Protein AF-A0AAN8V480-F1 (afdb_monomer_lite)

Secondary structure (DSSP, 8-state):
----TT------PPPPPSS-EE--TTSS--EE--TTHHHHHHHHHHHTT-S-------SSSSSS-STTTGGGGGG-TT---EEESTTSS--TTHHHHHHHHHHHHHT--TT-HHHHHHHHHH--HHHHHHHHHHHHHTSS-EEE--TTSS--GGGHHHHHHHHHHHHHHHH-S-TT-SSS-HHHHHHHHHTTTHHHHHHTT-TTTSSSS-TTS---EEE--GGGTTT--SEEEETTEEEEEEE--TTSSSS-SSPPEEEE-GGGSTTHHHHT-EEEE-HHHHHTTHHHHTT--SEEEE----TT--GGGSTT-----

InterPro domains:
  IPR005848 Urease, alpha subunit [NF009686] (58-300)
  IPR005848 Urease, alpha subunit [PR01752] (81-98)
  IPR005848 Urease, alpha subunit [PR01752] (120-136)
  IPR005848 Urease, alpha subunit [PR01752] (186-201)
  IPR005848 Urease, alpha subunit [PR01752] (212-225)
  IPR006680 Amidohydrolase-related [PF01979] (37-235)
  IPR011059 Metal-dependent hydrolase, composite domain superfamily [SSF51338] (207-259)
  IPR017950 Urease active site [PS00145] (103-119)
  IPR017951 Urease alpha subunit, C-terminal [PS51368] (34-317)
  IPR032466 Metal-dependent hydrolase [SSF51556] (51-301)
  IPR036461 Urease, beta subunit superfamily [SSF51278] (3-60)
  IPR050112 Urease Alpha Subunit [PTHR43440] (59-301)

Structure (mmCIF, N/CA/C/O backbone):
data_AF-A0AAN8V480-F1
#
_entry.id   AF-A0AAN8V480-F1
#
loop_
_atom_site.group_PDB
_atom_site.id
_atom_site.type_symbol
_atom_site.label_atom_id
_atom_site.label_alt_id
_atom_site.label_comp_id
_atom_site.label_asym_id
_atom_site.label_entity_id
_atom_site.label_seq_id
_atom_site.pdbx_PDB_ins_code
_atom_site.Cartn_x
_atom_site.Cartn_y
_atom_site.Cartn_z
_atom_site.occupancy
_atom_site.B_iso_or_equiv
_atom_site.auth_seq_id
_atom_site.auth_comp_id
_atom_site.auth_asym_id
_atom_site.auth_atom_id
_atom_site.pdbx_PDB_model_num
ATOM 1 N N . MET A 1 1 ? -9.242 16.003 -23.011 1.00 32.19 1 MET A N 1
ATOM 2 C CA . MET A 1 1 ? -8.586 16.877 -24.006 1.00 32.19 1 MET A CA 1
ATOM 3 C C . MET A 1 1 ? -7.211 17.199 -23.464 1.00 32.19 1 MET A C 1
ATOM 5 O O . MET A 1 1 ? -7.141 17.733 -22.367 1.00 32.19 1 MET A O 1
ATOM 9 N N . THR A 1 2 ? -6.154 16.803 -24.162 1.00 36.69 2 THR A N 1
ATOM 10 C CA . THR A 1 2 ? -4.764 17.000 -23.730 1.00 36.69 2 THR A CA 1
ATOM 11 C C . THR A 1 2 ? -4.224 18.329 -24.267 1.00 36.69 2 THR A C 1
ATOM 13 O O . THR A 1 2 ? -4.466 18.691 -25.427 1.00 36.69 2 THR A O 1
ATOM 16 N N . VAL A 1 3 ? -3.548 19.066 -23.387 1.00 32.06 3 VAL A N 1
ATOM 17 C CA . VAL A 1 3 ? -2.860 20.338 -23.634 1.00 32.06 3 VAL A CA 1
ATOM 18 C C . VAL A 1 3 ? -1.394 20.084 -23.290 1.00 32.06 3 VAL A C 1
ATOM 20 O O . VAL A 1 3 ? -1.116 19.621 -22.184 1.00 32.06 3 VAL A O 1
ATOM 23 N N . ASP A 1 4 ? -0.492 20.309 -24.241 1.00 42.72 4 ASP A N 1
ATOM 24 C CA . ASP A 1 4 ? 0.952 20.159 -24.038 1.00 42.72 4 ASP A CA 1
ATOM 25 C C . ASP A 1 4 ? 1.542 21.418 -23.364 1.00 42.72 4 ASP A C 1
ATOM 27 O O . ASP A 1 4 ? 0.910 22.481 -23.387 1.00 42.72 4 ASP A O 1
ATOM 31 N N . PRO A 1 5 ? 2.747 21.355 -22.765 1.00 30.70 5 PRO A N 1
ATOM 32 C CA . PRO A 1 5 ? 3.391 22.526 -22.169 1.00 30.70 5 PRO A CA 1
ATOM 33 C C . PRO A 1 5 ? 3.600 23.651 -23.199 1.00 30.70 5 PRO A C 1
ATOM 35 O O . PRO A 1 5 ? 4.341 23.492 -24.167 1.00 30.70 5 PRO A O 1
ATOM 38 N N . GLY A 1 6 ? 2.943 24.796 -22.978 1.00 44.12 6 GLY A N 1
ATOM 39 C CA . GLY A 1 6 ? 2.957 25.964 -23.874 1.00 44.12 6 GLY A CA 1
ATOM 40 C C . GLY A 1 6 ? 1.782 26.043 -24.858 1.00 44.12 6 GLY A C 1
ATOM 41 O O . GLY A 1 6 ? 1.640 27.046 -25.557 1.00 44.12 6 GLY A O 1
ATOM 42 N N . ASP A 1 7 ? 0.918 25.032 -24.890 1.00 42.84 7 ASP A N 1
ATOM 43 C CA . ASP A 1 7 ? -0.226 24.968 -25.794 1.00 42.84 7 ASP A CA 1
ATOM 44 C C . ASP A 1 7 ? -1.455 25.657 -25.162 1.00 42.84 7 ASP A C 1
ATOM 46 O O . ASP A 1 7 ? -1.738 25.498 -23.975 1.00 42.84 7 ASP A O 1
ATOM 50 N N . THR A 1 8 ? -2.210 26.449 -25.932 1.00 45.44 8 THR A N 1
ATOM 51 C CA . THR A 1 8 ? -3.448 27.099 -25.449 1.00 45.44 8 THR A CA 1
ATOM 52 C C . THR A 1 8 ? -4.640 26.553 -26.227 1.00 45.44 8 THR A C 1
ATOM 54 O O . THR A 1 8 ? -4.731 26.747 -27.438 1.00 45.44 8 THR A O 1
ATOM 57 N N . LYS A 1 9 ? -5.580 25.882 -25.546 1.00 49.88 9 LYS A N 1
ATOM 58 C CA . LYS A 1 9 ? -6.804 25.339 -26.166 1.00 49.88 9 LYS A CA 1
ATOM 59 C C . LYS A 1 9 ? -8.064 25.889 -25.510 1.00 49.88 9 LYS A C 1
ATOM 61 O O . LYS A 1 9 ? -8.162 25.975 -24.290 1.00 49.88 9 LYS A O 1
ATOM 66 N N . SER A 1 10 ? -9.062 26.211 -26.330 1.00 47.09 10 SER A N 1
ATOM 67 C CA . SER A 1 10 ? -10.382 26.632 -25.860 1.00 47.09 10 SER A CA 1
ATOM 68 C C . SER A 1 10 ? -11.238 25.414 -25.519 1.00 47.09 10 SER A C 1
ATOM 70 O O . SER A 1 10 ? -11.588 24.620 -26.392 1.00 47.09 10 SER A O 1
ATOM 72 N N . VAL A 1 11 ? -11.595 25.274 -24.243 1.00 40.38 11 VAL A N 1
ATOM 73 C CA . VAL A 1 11 ? -12.538 24.252 -23.777 1.00 40.38 11 VAL A CA 1
ATOM 74 C C . VAL A 1 11 ? -13.952 24.816 -23.849 1.00 40.38 11 VAL A C 1
ATOM 76 O O . VAL A 1 11 ? -14.223 25.910 -23.354 1.00 40.38 11 VAL A O 1
ATOM 79 N N . LYS A 1 12 ? -14.875 24.065 -24.455 1.00 45.00 12 LYS A N 1
ATOM 80 C CA . LYS A 1 12 ? -16.292 24.429 -24.467 1.00 45.00 12 LYS A CA 1
ATOM 81 C C . LYS A 1 12 ? -16.884 24.090 -23.100 1.00 45.00 12 LYS A C 1
ATOM 83 O O . LYS A 1 12 ? -17.116 22.920 -22.803 1.00 45.00 12 LYS A O 1
ATOM 88 N N . LEU A 1 13 ? -17.076 25.105 -22.260 1.00 47.91 13 LEU A N 1
ATOM 89 C CA . LEU A 1 13 ? -17.748 24.938 -20.975 1.00 47.91 13 LEU A CA 1
ATOM 90 C C . LEU A 1 13 ? -19.181 24.457 -21.230 1.00 47.91 13 LEU A C 1
ATOM 92 O O . LEU A 1 13 ? -19.913 25.048 -22.025 1.00 47.91 13 LEU A O 1
ATOM 96 N N . VAL A 1 14 ? -19.563 23.360 -20.584 1.00 47.09 14 VAL A N 1
ATOM 97 C CA . VAL A 1 14 ? -20.950 22.893 -20.559 1.00 47.09 14 VAL A CA 1
ATOM 98 C C . VAL A 1 14 ? -21.612 23.421 -19.297 1.00 47.09 14 VAL A C 1
ATOM 100 O O . VAL A 1 14 ? -20.994 23.449 -18.232 1.00 47.09 14 VAL A O 1
ATOM 103 N N . SER A 1 15 ? -22.857 23.872 -19.419 1.00 58.81 15 SER A N 1
ATOM 104 C CA . SER A 1 15 ? -23.614 24.356 -18.272 1.00 58.81 15 SER A CA 1
ATOM 105 C C . SER A 1 15 ? -23.830 23.233 -17.259 1.00 58.81 15 SER A C 1
ATOM 107 O O . SER A 1 15 ? -23.995 22.061 -17.608 1.00 58.81 15 SER A O 1
ATOM 109 N N . ILE A 1 16 ? -23.838 23.602 -15.980 1.00 62.03 16 ILE A N 1
ATOM 110 C CA . ILE A 1 16 ? -24.214 22.692 -14.900 1.00 62.03 16 ILE A CA 1
ATOM 111 C C . ILE A 1 16 ? -25.666 22.261 -15.139 1.00 62.03 16 ILE A C 1
ATOM 113 O O . ILE A 1 16 ? -26.562 23.099 -15.226 1.00 62.03 16 ILE A O 1
ATOM 117 N N . GLY A 1 17 ? -25.894 20.953 -15.271 1.00 57.03 17 GLY A N 1
ATOM 118 C CA . GLY A 1 17 ? -27.235 20.394 -15.439 1.00 57.03 17 GLY A CA 1
ATOM 119 C C . GLY A 1 17 ? -28.090 20.504 -14.169 1.00 57.03 17 GLY A C 1
ATOM 120 O O . GLY A 1 17 ? -27.575 20.607 -13.055 1.00 57.03 17 GLY A O 1
ATOM 121 N N . GLY A 1 18 ? -29.415 20.443 -14.324 1.00 68.56 18 GLY A N 1
ATOM 122 C CA . GLY A 1 18 ? -30.372 20.567 -13.217 1.00 68.56 18 GLY A CA 1
ATOM 123 C C . GLY A 1 18 ? -30.694 22.024 -12.866 1.00 68.56 18 GLY A C 1
ATOM 124 O O . GLY A 1 18 ? -30.645 22.895 -13.725 1.00 68.56 18 GLY A O 1
ATOM 125 N N . ASN A 1 19 ? -31.024 22.304 -11.600 1.00 71.06 19 ASN A N 1
ATOM 126 C CA . ASN A 1 19 ? -31.418 23.651 -11.147 1.00 71.06 19 ASN A CA 1
ATOM 127 C C . ASN A 1 19 ? -30.243 24.650 -11.053 1.00 71.06 19 ASN A C 1
ATOM 129 O O . ASN A 1 19 ? -30.433 25.747 -10.537 1.00 71.06 19 ASN A O 1
ATOM 133 N N . GLY A 1 20 ? -29.031 24.271 -11.480 1.00 69.44 20 GLY A N 1
ATOM 134 C CA . GLY A 1 20 ? -27.862 25.155 -11.475 1.00 69.44 20 GLY A CA 1
ATOM 135 C C . GLY A 1 20 ? -27.439 25.638 -10.084 1.00 69.44 20 GLY A C 1
ATOM 136 O O . GLY A 1 20 ? -26.919 26.739 -9.966 1.00 69.44 20 GLY A O 1
ATOM 137 N N . VAL A 1 21 ? -27.683 24.856 -9.025 1.00 70.25 21 VAL A N 1
ATOM 138 C CA . VAL A 1 21 ? -27.359 25.231 -7.636 1.00 70.25 21 VAL A CA 1
ATOM 139 C C . VAL A 1 21 ? -26.177 24.412 -7.124 1.00 70.25 21 VAL A C 1
ATOM 141 O O . VAL A 1 21 ? -26.257 23.184 -7.078 1.00 70.25 21 VAL A O 1
ATOM 144 N N . ILE A 1 22 ? -25.116 25.085 -6.671 1.00 66.06 22 ILE A N 1
ATOM 145 C CA . ILE A 1 22 ? -23.996 24.447 -5.968 1.00 66.06 22 ILE A CA 1
ATOM 146 C C . ILE A 1 22 ? -24.288 24.457 -4.463 1.00 66.06 22 ILE A C 1
ATOM 148 O O . ILE A 1 22 ? -24.664 25.485 -3.898 1.00 66.06 22 ILE A O 1
ATOM 152 N N . LYS A 1 23 ? -24.122 23.304 -3.803 1.00 64.38 23 LYS A N 1
ATOM 153 C CA . LYS A 1 23 ? -24.137 23.173 -2.338 1.00 64.38 23 LYS A CA 1
ATOM 154 C C . LYS A 1 23 ? -22.977 22.286 -1.896 1.00 64.38 23 LYS A C 1
ATOM 156 O O . LYS A 1 23 ? -22.854 21.162 -2.376 1.00 64.38 23 LYS A O 1
ATOM 161 N N . GLY A 1 24 ? -22.150 22.766 -0.969 1.00 60.38 24 GLY A N 1
ATOM 162 C CA . GLY A 1 24 ? -21.012 22.011 -0.440 1.00 60.38 24 GLY A CA 1
ATOM 163 C C . GLY A 1 24 ? -20.585 22.478 0.951 1.00 60.38 24 GLY A C 1
ATOM 164 O O . GLY A 1 24 ? -20.546 23.671 1.235 1.00 60.38 24 GLY A O 1
ATOM 165 N N . GLY A 1 25 ? -20.222 21.534 1.827 1.00 55.94 25 GLY A N 1
ATOM 166 C CA . GLY A 1 25 ? -19.859 21.795 3.233 1.00 55.94 25 GLY A CA 1
ATOM 167 C C . GLY A 1 25 ? -18.515 22.506 3.459 1.00 55.94 25 GLY A C 1
ATOM 168 O O . GLY A 1 25 ? -18.086 22.656 4.598 1.00 55.94 25 GLY A O 1
ATOM 169 N N . ASN A 1 26 ? -17.831 22.925 2.392 1.00 59.53 26 ASN A N 1
ATOM 170 C CA . ASN A 1 26 ? -16.584 23.697 2.432 1.00 59.53 26 ASN A CA 1
ATOM 171 C C . ASN A 1 26 ? -16.821 25.222 2.323 1.00 59.53 26 ASN A C 1
ATOM 173 O O . ASN A 1 26 ? -15.881 26.015 2.468 1.00 59.53 26 ASN A O 1
ATOM 177 N N . GLY A 1 27 ? -18.071 25.643 2.071 1.00 63.59 27 GLY A N 1
ATOM 178 C CA . GLY A 1 27 ? -18.467 27.046 1.935 1.00 63.59 27 GLY A CA 1
ATOM 179 C C . GLY A 1 27 ? -17.720 27.779 0.817 1.00 63.59 27 GLY A C 1
ATOM 180 O O . GLY A 1 27 ? -17.402 28.956 0.976 1.00 63.59 27 GLY A O 1
ATOM 181 N N . ILE A 1 28 ? -17.304 27.067 -0.235 1.00 66.00 28 ILE A N 1
ATOM 182 C CA . ILE A 1 28 ? -16.620 27.652 -1.403 1.00 66.00 28 ILE A CA 1
ATOM 183 C C . ILE A 1 28 ? -17.644 28.226 -2.387 1.00 66.00 28 ILE A C 1
ATOM 185 O O . ILE A 1 28 ? -17.409 29.264 -2.992 1.00 66.00 28 ILE A O 1
ATOM 189 N N . ALA A 1 29 ? -18.784 27.552 -2.513 1.00 64.38 29 ALA A N 1
ATOM 190 C CA . ALA A 1 29 ? -19.862 27.898 -3.419 1.00 64.38 29 ALA A CA 1
ATOM 191 C C . ALA A 1 29 ? -21.195 27.474 -2.792 1.00 64.38 29 ALA A C 1
ATOM 193 O O . ALA A 1 29 ? -21.367 26.299 -2.455 1.00 64.38 29 ALA A O 1
ATOM 194 N N . GLU A 1 30 ? -22.124 28.414 -2.626 1.00 66.94 30 GLU A N 1
ATOM 195 C CA . GLU A 1 30 ? -23.472 28.126 -2.141 1.00 66.94 30 GLU A CA 1
ATOM 196 C C . GLU A 1 30 ? -24.491 28.993 -2.884 1.00 66.94 30 GLU A C 1
ATOM 198 O O . GLU A 1 30 ? -24.437 30.218 -2.816 1.00 66.94 30 GLU A O 1
ATOM 203 N N . GLY A 1 31 ? -25.411 28.350 -3.608 1.00 72.62 31 GLY A N 1
ATOM 204 C CA . GLY A 1 31 ? -26.473 29.033 -4.349 1.00 72.62 31 GLY A CA 1
ATOM 205 C C . GLY A 1 31 ? -26.431 28.830 -5.870 1.00 72.62 31 GLY A C 1
ATOM 206 O O . GLY A 1 31 ? -25.732 27.934 -6.355 1.00 72.62 31 GLY A O 1
ATOM 207 N N . PRO A 1 32 ? -27.247 29.596 -6.619 1.00 69.50 32 PRO A N 1
ATOM 208 C CA . PRO A 1 32 ? -27.347 29.516 -8.076 1.00 69.50 32 PRO A CA 1
ATOM 209 C C . PRO A 1 32 ? -26.060 29.968 -8.777 1.00 69.50 32 PRO A C 1
ATOM 211 O O . PRO A 1 32 ? -25.411 30.923 -8.350 1.00 69.50 32 PRO A O 1
ATOM 214 N N . VAL A 1 33 ? -25.714 29.300 -9.875 1.00 65.12 33 VAL A N 1
ATOM 215 C CA . VAL A 1 33 ? -24.559 29.636 -10.714 1.00 65.12 33 VAL A CA 1
ATOM 216 C C . VAL A 1 33 ? -24.987 30.585 -11.825 1.00 65.12 33 VAL A C 1
ATOM 218 O O . VAL A 1 33 ? -25.741 30.200 -12.716 1.00 65.12 33 VAL A O 1
ATOM 221 N N . ASP A 1 34 ? -24.471 31.809 -11.782 1.00 68.06 34 ASP A N 1
ATOM 222 C CA . ASP A 1 34 ? -24.562 32.802 -12.850 1.00 68.06 34 ASP A CA 1
ATOM 223 C C . ASP A 1 34 ? -23.169 33.384 -13.169 1.00 68.06 34 ASP A C 1
ATOM 225 O O . ASP A 1 34 ? -22.194 33.183 -12.433 1.00 68.06 34 ASP A O 1
ATOM 229 N N . GLU A 1 35 ? -23.048 34.079 -14.305 1.00 58.72 35 GLU A N 1
ATOM 230 C CA . GLU A 1 35 ? -21.778 34.683 -14.745 1.00 58.72 35 GLU A CA 1
ATOM 231 C C . GLU A 1 35 ? -21.239 35.716 -13.737 1.00 58.72 35 GLU A C 1
ATOM 233 O O . GLU A 1 35 ? -20.029 35.918 -13.649 1.00 58.72 35 GLU A O 1
ATOM 238 N N . ILE A 1 36 ? -22.115 36.310 -12.918 1.00 57.84 36 ILE A N 1
ATOM 239 C CA . ILE A 1 36 ? -21.781 37.342 -11.927 1.00 57.84 36 ILE A CA 1
ATOM 240 C C . ILE A 1 36 ? -21.086 36.719 -10.704 1.00 57.84 36 ILE A C 1
ATOM 242 O O . ILE A 1 36 ? -20.120 37.277 -10.182 1.00 57.84 36 ILE A O 1
ATOM 246 N N . ASN A 1 37 ? -21.508 35.527 -10.281 1.00 65.56 37 ASN A N 1
ATOM 247 C CA . ASN A 1 37 ? -20.952 34.836 -9.116 1.00 65.56 37 ASN A CA 1
ATOM 248 C C . ASN A 1 37 ? -19.632 34.107 -9.389 1.00 65.56 37 ASN A C 1
ATOM 250 O O . ASN A 1 37 ? -18.961 33.697 -8.443 1.00 65.56 37 ASN A O 1
ATOM 254 N N . THR A 1 38 ? -19.227 33.951 -10.651 1.00 62.59 38 THR A N 1
ATOM 255 C CA . THR A 1 38 ? -18.030 33.168 -11.009 1.00 62.59 38 THR A CA 1
ATOM 256 C C . THR A 1 38 ? -16.743 33.834 -10.510 1.00 62.59 38 THR A C 1
ATOM 258 O O . THR A 1 38 ? -15.849 33.157 -10.004 1.00 62.59 38 THR A O 1
ATOM 261 N N . GLN A 1 39 ? -16.660 35.165 -10.574 1.00 67.75 39 GLN A N 1
ATOM 262 C CA . GLN A 1 39 ? -15.480 35.907 -10.122 1.00 67.75 39 GLN A CA 1
ATOM 263 C C . GLN A 1 39 ? -15.346 35.893 -8.593 1.00 67.75 39 GLN A C 1
ATOM 265 O O . GLN A 1 39 ? -14.279 35.573 -8.072 1.00 67.75 39 GLN A O 1
ATOM 270 N N . ALA A 1 40 ? -16.454 36.105 -7.878 1.00 72.31 40 ALA A N 1
ATOM 271 C CA . ALA A 1 40 ? -16.507 35.964 -6.423 1.00 72.31 40 ALA A CA 1
ATOM 272 C C . ALA A 1 40 ? -16.161 34.532 -5.969 1.00 72.31 40 ALA A C 1
ATOM 274 O O . ALA A 1 40 ? -15.479 34.345 -4.960 1.00 72.31 40 ALA A O 1
ATOM 275 N N . LEU A 1 41 ? -16.571 33.511 -6.733 1.00 69.94 41 LEU A N 1
ATOM 276 C CA . LEU A 1 41 ? -16.201 32.119 -6.473 1.00 69.94 41 LEU A CA 1
ATOM 277 C C . LEU A 1 41 ? -14.689 31.912 -6.551 1.00 69.94 41 LEU A C 1
ATOM 279 O O . LEU A 1 41 ? -14.098 31.319 -5.650 1.00 69.94 41 LEU A O 1
ATOM 283 N N . MET A 1 42 ? -14.066 32.408 -7.623 1.00 69.56 42 MET A N 1
ATOM 284 C CA . MET A 1 42 ? -12.628 32.267 -7.851 1.00 69.56 42 MET A CA 1
ATOM 285 C C . MET A 1 42 ? -11.810 32.999 -6.783 1.00 69.56 42 MET A C 1
ATOM 287 O O . MET A 1 42 ? -10.791 32.478 -6.332 1.00 69.56 42 MET A O 1
ATOM 291 N N . GLU A 1 43 ? -12.291 34.144 -6.298 1.00 76.12 43 GLU A N 1
ATOM 292 C CA . GLU A 1 43 ? -11.688 34.847 -5.162 1.00 76.12 43 GLU A CA 1
ATOM 293 C C . GLU A 1 43 ? -11.771 34.031 -3.865 1.00 76.12 43 GLU A C 1
ATOM 295 O O . GLU A 1 43 ? -10.800 33.970 -3.110 1.00 76.12 43 GLU A O 1
ATOM 300 N N . VAL A 1 44 ? -12.898 33.360 -3.597 1.00 73.25 44 VAL A N 1
ATOM 301 C CA . VAL A 1 44 ? -13.054 32.485 -2.421 1.00 73.25 44 VAL A CA 1
ATOM 302 C C . VAL A 1 44 ? -12.166 31.246 -2.529 1.00 73.25 44 VAL A C 1
ATOM 304 O O . VAL A 1 44 ? -11.529 30.877 -1.542 1.00 73.25 44 VAL A O 1
ATOM 307 N N . VAL A 1 45 ? -12.103 30.630 -3.711 1.00 68.88 45 VAL A N 1
ATOM 308 C CA . VAL A 1 45 ? -11.221 29.504 -4.05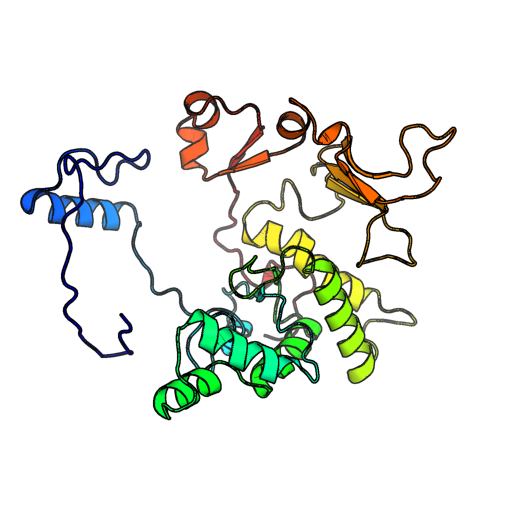8 1.00 68.88 45 VAL A CA 1
ATOM 309 C C . VAL A 1 45 ? -9.765 29.885 -3.758 1.00 68.88 45 VAL A C 1
ATOM 311 O O . VAL A 1 45 ? -9.140 29.263 -2.895 1.00 68.88 45 VAL A O 1
ATOM 314 N N . GLN A 1 46 ? -9.286 31.001 -4.317 1.00 71.06 46 GLN A N 1
ATOM 315 C CA . GLN A 1 46 ? -7.927 31.504 -4.105 1.00 71.06 46 GLN A CA 1
ATOM 316 C C . GLN A 1 46 ? -7.653 31.883 -2.640 1.00 71.06 46 GLN A C 1
ATOM 318 O O . GLN A 1 46 ? -6.648 31.466 -2.066 1.00 71.06 46 GLN A O 1
ATOM 323 N N . LYS A 1 47 ? -8.564 32.621 -1.992 1.00 74.88 47 LYS A N 1
ATOM 324 C CA . LYS A 1 47 ? -8.421 33.057 -0.591 1.00 74.88 47 LYS A CA 1
ATOM 325 C C . LYS A 1 47 ? -8.409 31.890 0.396 1.00 74.88 47 LYS A C 1
ATOM 327 O O . LYS A 1 47 ? -7.753 31.973 1.431 1.00 74.88 47 LYS A O 1
ATOM 332 N N . LYS A 1 48 ? -9.145 30.815 0.103 1.00 70.81 48 LYS A N 1
ATOM 333 C CA . LYS A 1 48 ? -9.183 29.598 0.926 1.00 70.81 48 LYS A CA 1
ATOM 334 C C . LYS A 1 48 ? -8.087 28.590 0.563 1.00 70.81 48 LYS A C 1
ATOM 336 O O . LYS A 1 48 ? -8.038 27.532 1.184 1.00 70.81 48 LYS A O 1
ATOM 341 N N . GLY A 1 49 ? -7.224 28.903 -0.406 1.00 60.00 49 GLY A N 1
ATOM 342 C CA . GLY A 1 49 ? -6.138 28.022 -0.840 1.00 60.00 49 GLY A CA 1
ATOM 343 C C . GLY A 1 49 ? -6.618 26.764 -1.567 1.00 60.00 49 GLY A C 1
ATOM 344 O O . GLY A 1 49 ? -5.869 25.799 -1.668 1.00 60.00 49 GLY A O 1
ATOM 345 N N . PHE A 1 50 ? -7.862 26.754 -2.055 1.00 54.09 50 PHE A N 1
ATOM 346 C CA . PHE A 1 50 ? -8.314 25.740 -2.996 1.00 54.09 50 PHE A CA 1
ATOM 347 C C . PHE A 1 50 ? -7.894 26.211 -4.381 1.00 54.09 50 PHE A C 1
ATOM 349 O O . PHE A 1 50 ? -8.194 27.319 -4.792 1.00 54.09 50 PHE A O 1
ATOM 356 N N . GLY A 1 51 ? -7.146 25.397 -5.094 1.00 47.81 51 GLY A N 1
ATOM 357 C CA . GLY A 1 51 ? -6.624 25.723 -6.407 1.00 47.81 51 GLY A CA 1
ATOM 358 C C . GLY A 1 51 ? -5.772 24.554 -6.851 1.00 47.81 51 GLY A C 1
ATOM 359 O O . GLY A 1 51 ? -5.191 23.861 -6.016 1.00 47.81 51 GLY A O 1
ATOM 360 N N . HIS A 1 52 ? -5.729 24.299 -8.152 1.00 41.75 52 HIS A N 1
ATOM 361 C CA . HIS A 1 52 ? -4.707 23.412 -8.675 1.00 41.75 52 HIS A CA 1
ATOM 362 C C . HIS A 1 52 ? -3.372 24.149 -8.547 1.00 41.75 52 HIS A C 1
ATOM 364 O O . HIS A 1 52 ? -3.122 25.109 -9.269 1.00 41.75 52 HIS A O 1
ATOM 370 N N . CYS A 1 53 ? -2.537 23.734 -7.598 1.00 39.12 53 CYS A N 1
ATOM 371 C CA . CYS A 1 53 ? -1.101 23.848 -7.804 1.00 39.12 53 CYS A CA 1
ATOM 372 C C . CYS A 1 53 ? -0.750 22.821 -8.884 1.00 39.12 53 CYS A C 1
ATOM 374 O O . CYS A 1 53 ? -1.304 21.718 -8.860 1.00 39.12 53 CYS A O 1
ATOM 376 N N . GLU A 1 54 ? 0.128 23.159 -9.826 1.00 36.56 54 GLU A N 1
ATOM 377 C CA . GLU A 1 54 ? 0.759 22.118 -10.633 1.00 36.56 54 GLU A CA 1
ATOM 378 C C . GLU A 1 54 ? 1.413 21.130 -9.666 1.00 36.56 54 GLU A C 1
ATOM 380 O O . GLU A 1 54 ? 2.280 21.491 -8.869 1.00 36.56 54 GLU A O 1
ATOM 385 N N . GLU A 1 55 ? 0.917 19.897 -9.656 1.00 39.16 55 GLU A N 1
ATOM 386 C CA . GLU A 1 55 ? 1.534 18.838 -8.881 1.00 39.16 55 GLU A CA 1
ATOM 387 C C . GLU A 1 55 ? 2.715 18.349 -9.711 1.00 39.16 55 GLU A C 1
ATOM 389 O O . GLU A 1 55 ? 2.579 17.524 -10.617 1.00 39.16 55 GLU A O 1
ATOM 394 N N . GLU A 1 56 ? 3.878 18.944 -9.453 1.00 33.47 56 GLU A N 1
ATOM 395 C CA . GLU A 1 56 ? 5.139 18.522 -10.038 1.00 33.47 56 GLU A CA 1
ATOM 396 C C . GLU A 1 56 ? 5.484 17.122 -9.504 1.00 33.47 56 GLU A C 1
ATOM 398 O O . GLU A 1 56 ? 6.279 16.949 -8.584 1.00 33.47 56 GLU A O 1
ATOM 403 N N . ASN A 1 57 ? 4.942 16.110 -10.184 1.00 42.91 57 ASN A N 1
ATOM 404 C CA . ASN A 1 57 ? 5.702 14.946 -10.633 1.00 42.91 57 ASN A CA 1
ATOM 405 C C . A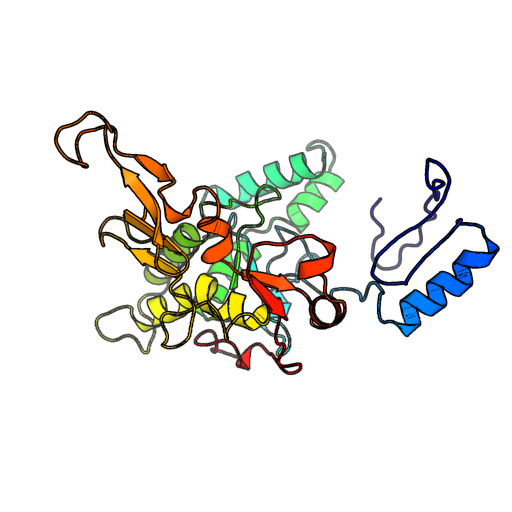SN A 1 57 ? 5.704 13.664 -9.758 1.00 42.91 57 ASN A C 1
ATOM 407 O O . ASN A 1 57 ? 6.349 13.580 -8.718 1.00 42.91 57 ASN A O 1
ATOM 411 N N . ALA A 1 58 ? 5.039 12.607 -10.263 1.00 46.62 58 ALA A N 1
ATOM 412 C CA . ALA A 1 58 ? 4.835 11.287 -9.636 1.00 46.62 58 ALA A CA 1
ATOM 413 C C . ALA A 1 58 ? 5.889 10.207 -10.012 1.00 46.62 58 ALA A C 1
ATOM 415 O O . ALA A 1 58 ? 6.345 10.099 -11.136 1.00 46.62 58 ALA A O 1
ATOM 416 N N . SER A 1 59 ? 6.262 9.326 -9.089 1.00 47.12 59 SER A N 1
ATOM 417 C CA . SER A 1 59 ? 7.628 8.767 -8.965 1.00 47.12 59 SER A CA 1
ATOM 418 C C . SER A 1 59 ? 8.168 7.699 -9.941 1.00 47.12 59 SER A C 1
ATOM 420 O O . SER A 1 59 ? 9.292 7.248 -9.736 1.00 47.12 59 SER A O 1
ATOM 422 N N . GLU A 1 60 ? 7.481 7.316 -11.016 1.00 61.50 60 GLU A N 1
ATOM 423 C CA . GLU A 1 60 ? 8.095 6.468 -12.070 1.00 61.50 60 GLU A CA 1
ATOM 424 C C . GLU A 1 60 ? 7.565 6.785 -13.470 1.00 61.50 60 GLU A C 1
ATOM 426 O O . GLU A 1 60 ? 8.335 6.852 -14.431 1.00 61.50 60 GLU A O 1
ATOM 431 N N . GLY A 1 61 ? 6.273 7.094 -13.570 1.00 56.31 61 GLY A N 1
ATOM 432 C CA . GLY A 1 61 ? 5.671 7.704 -14.752 1.00 56.31 61 GLY A CA 1
ATOM 433 C C . GLY A 1 61 ? 4.846 6.769 -15.631 1.00 56.31 61 GLY A C 1
ATOM 434 O O . GLY A 1 61 ? 4.044 7.285 -16.409 1.00 56.31 61 GLY A O 1
ATOM 435 N N . ALA A 1 62 ? 4.948 5.441 -15.491 1.00 51.47 62 ALA A N 1
ATOM 436 C CA . ALA A 1 62 ? 4.082 4.505 -16.213 1.00 51.47 62 ALA A CA 1
ATOM 437 C C . ALA A 1 62 ? 2.614 4.703 -15.808 1.00 51.47 62 ALA A C 1
ATOM 439 O O . ALA A 1 62 ? 1.757 4.888 -16.673 1.00 51.47 62 ALA A O 1
ATOM 440 N N . GLY A 1 63 ? 2.341 4.788 -14.498 1.00 50.94 63 GLY A N 1
ATOM 441 C CA . GLY A 1 63 ? 1.022 5.168 -13.965 1.00 50.94 63 GLY A CA 1
ATOM 442 C C . GLY A 1 63 ? 0.623 6.609 -14.319 1.00 50.94 63 GLY A C 1
ATOM 443 O O . GLY A 1 63 ? -0.545 6.900 -14.556 1.00 50.94 63 GLY A O 1
ATOM 444 N N . GLY A 1 64 ? 1.597 7.507 -14.498 1.00 58.56 64 GLY A N 1
ATOM 445 C CA . GLY A 1 64 ? 1.407 8.893 -14.943 1.00 58.56 64 GLY A CA 1
ATOM 446 C C . GLY A 1 64 ? 2.468 9.853 -14.416 1.00 58.56 64 GLY A C 1
ATOM 447 O O . GLY A 1 64 ? 3.017 9.638 -13.341 1.00 58.56 64 GLY A O 1
ATOM 448 N N . GLY A 1 65 ? 2.780 10.891 -15.199 1.00 70.62 65 GLY A N 1
ATOM 449 C CA . GLY A 1 65 ? 3.789 11.911 -14.894 1.00 70.62 65 GLY A CA 1
ATOM 450 C C . GLY A 1 65 ? 4.461 12.472 -16.156 1.00 70.62 65 GLY A C 1
ATOM 451 O O . GLY A 1 65 ? 4.337 11.889 -17.233 1.00 70.62 65 GLY A O 1
ATOM 452 N N . HIS A 1 66 ? 5.174 13.594 -16.020 1.00 72.38 66 HIS A N 1
ATOM 453 C CA . HIS A 1 66 ? 6.084 14.155 -17.031 1.00 72.38 66 HIS A CA 1
ATOM 454 C C . HIS A 1 66 ? 7.001 13.083 -17.652 1.00 72.38 66 HIS A C 1
ATOM 456 O O . HIS A 1 66 ? 7.786 12.416 -16.974 1.00 72.38 66 HIS A O 1
ATOM 462 N N . ALA A 1 67 ? 6.901 12.906 -18.965 1.00 67.69 67 ALA A N 1
ATOM 463 C CA . ALA A 1 67 ? 7.734 11.967 -19.700 1.00 67.69 67 ALA A CA 1
ATOM 464 C C . ALA A 1 67 ? 9.030 12.658 -20.176 1.00 67.69 67 ALA A C 1
ATOM 466 O O . ALA A 1 67 ? 8.946 13.764 -20.707 1.00 67.69 67 ALA A O 1
ATOM 467 N N . PRO A 1 68 ? 10.218 12.022 -20.072 1.00 71.25 68 PRO A N 1
ATOM 468 C CA . PRO A 1 68 ? 10.493 10.679 -19.545 1.00 71.25 68 PRO A CA 1
ATOM 469 C C . PRO A 1 68 ? 11.080 10.661 -18.119 1.00 71.25 68 PRO A C 1
ATOM 471 O O . PRO A 1 68 ? 11.482 9.603 -17.638 1.00 71.25 68 PRO A O 1
ATOM 474 N N . ASP A 1 69 ? 11.227 11.811 -17.464 1.00 79.75 69 ASP A N 1
ATOM 475 C CA . ASP A 1 69 ? 12.215 12.011 -16.398 1.00 79.75 69 ASP A CA 1
ATOM 476 C C . ASP A 1 69 ? 11.633 12.243 -15.001 1.00 79.75 69 ASP A C 1
ATOM 478 O O . ASP A 1 69 ? 12.352 12.638 -14.081 1.00 79.75 69 ASP A O 1
ATOM 482 N N . ILE A 1 70 ? 10.360 11.906 -14.817 1.00 78.19 70 ILE A N 1
ATOM 483 C CA . ILE A 1 70 ? 9.651 12.048 -13.546 1.00 78.19 70 ILE A CA 1
ATOM 484 C C . ILE A 1 70 ? 10.351 11.417 -12.346 1.00 78.19 70 ILE A C 1
ATOM 486 O O . ILE A 1 70 ? 10.291 11.926 -11.230 1.00 78.19 70 ILE A O 1
ATOM 490 N N . ILE A 1 71 ? 11.074 10.323 -12.589 1.00 83.19 71 ILE A N 1
ATOM 491 C CA . ILE A 1 71 ? 11.785 9.549 -11.575 1.00 83.19 71 ILE A CA 1
ATOM 492 C C . ILE A 1 71 ? 12.853 10.379 -10.839 1.00 83.19 71 ILE A C 1
ATOM 494 O O . ILE A 1 71 ? 13.225 10.041 -9.715 1.00 83.19 71 ILE A O 1
ATOM 498 N N . LYS A 1 72 ? 13.291 11.514 -11.417 1.00 82.69 72 LYS A N 1
ATOM 499 C CA . LYS A 1 72 ? 14.178 12.498 -10.770 1.00 82.69 72 LYS A CA 1
ATOM 500 C C . LYS A 1 72 ? 13.623 13.031 -9.447 1.00 82.69 72 LYS A C 1
ATOM 502 O O . LYS A 1 72 ? 14.416 13.429 -8.595 1.00 82.69 72 LYS A O 1
ATOM 507 N N . ILE A 1 73 ? 12.303 12.985 -9.235 1.00 81.94 73 ILE A N 1
ATOM 508 C CA . ILE A 1 73 ? 11.663 13.396 -7.976 1.00 81.94 73 ILE A CA 1
ATOM 509 C C . ILE A 1 73 ? 12.216 12.640 -6.758 1.00 81.94 73 ILE A C 1
ATOM 511 O O . ILE A 1 73 ? 12.229 13.173 -5.653 1.00 81.94 73 ILE A O 1
ATOM 515 N N . CYS A 1 74 ? 12.759 11.431 -6.948 1.00 84.25 74 CYS A N 1
ATOM 516 C CA . CYS A 1 74 ? 13.383 10.666 -5.866 1.00 84.25 74 CYS A CA 1
ATOM 517 C C . CYS A 1 74 ? 14.621 11.360 -5.264 1.00 84.25 74 CYS A C 1
ATOM 519 O O . CYS A 1 74 ? 15.008 11.038 -4.145 1.00 84.25 74 CYS A O 1
ATOM 521 N N . GLY A 1 75 ? 15.234 12.309 -5.983 1.00 82.88 75 GLY A N 1
ATOM 522 C CA . GLY A 1 75 ? 16.331 13.148 -5.487 1.00 82.88 75 GLY A CA 1
ATOM 523 C C . GLY A 1 75 ? 15.877 14.457 -4.826 1.00 82.88 75 GLY A C 1
ATOM 524 O O . GLY A 1 75 ? 16.715 15.239 -4.381 1.00 82.88 75 GLY A O 1
ATOM 525 N N . VAL A 1 76 ? 14.570 14.730 -4.768 1.00 83.56 76 VAL A N 1
ATOM 526 C CA . VAL A 1 76 ? 14.017 15.979 -4.229 1.00 83.56 76 VAL A CA 1
ATOM 527 C C . VAL A 1 76 ? 13.688 15.809 -2.746 1.00 83.56 76 VAL A C 1
ATOM 529 O O . VAL A 1 76 ? 12.869 14.983 -2.353 1.00 83.56 76 VAL A O 1
ATOM 532 N N . LYS A 1 77 ? 14.318 16.627 -1.896 1.00 80.56 77 LYS A N 1
ATOM 533 C CA . LYS A 1 77 ? 14.274 16.492 -0.427 1.00 80.56 77 LYS A CA 1
ATOM 534 C C . LYS A 1 77 ? 12.859 16.544 0.165 1.00 80.56 77 LYS A C 1
ATOM 536 O O . LYS A 1 77 ? 12.555 15.851 1.131 1.00 80.56 77 LYS A O 1
ATOM 541 N N . ASN A 1 78 ? 12.007 17.398 -0.380 1.00 81.00 78 ASN A N 1
ATOM 542 C CA . ASN A 1 78 ? 10.632 17.618 0.068 1.00 81.00 78 ASN A CA 1
ATOM 543 C C . ASN A 1 78 ? 9.617 16.674 -0.597 1.00 81.00 78 ASN A C 1
ATOM 545 O O . ASN A 1 78 ? 8.430 16.781 -0.307 1.00 81.00 78 ASN A O 1
ATOM 549 N N . ALA A 1 79 ? 10.058 15.745 -1.447 1.00 81.31 79 ALA A N 1
ATOM 550 C CA . ALA A 1 79 ? 9.183 14.745 -2.039 1.00 81.31 79 ALA A CA 1
ATOM 551 C C . ALA A 1 79 ? 9.097 13.478 -1.175 1.00 81.31 79 ALA A C 1
ATOM 553 O O . ALA A 1 79 ? 10.083 13.039 -0.580 1.00 81.31 79 ALA A O 1
ATOM 554 N N . LEU A 1 80 ? 7.916 12.853 -1.152 1.00 86.00 80 LEU A N 1
ATOM 555 C CA . LEU A 1 80 ? 7.676 11.545 -0.533 1.00 86.00 80 LEU A CA 1
ATOM 556 C C . LEU A 1 80 ? 7.315 10.526 -1.631 1.00 86.00 80 LEU A C 1
ATOM 558 O O . LEU A 1 80 ? 6.142 10.186 -1.795 1.00 86.00 80 LEU A O 1
ATOM 562 N N . PRO A 1 81 ? 8.297 10.062 -2.427 1.00 89.00 81 PRO A N 1
ATOM 563 C CA . PRO A 1 81 ? 8.034 9.254 -3.613 1.00 89.00 81 PRO A CA 1
ATOM 564 C C . PRO A 1 81 ? 7.396 7.904 -3.267 1.00 89.00 81 PRO A C 1
ATOM 566 O O . PRO A 1 81 ? 7.840 7.181 -2.363 1.00 89.00 81 PRO A O 1
ATOM 569 N N . SER A 1 82 ? 6.377 7.548 -4.047 1.00 91.19 82 SER A N 1
ATOM 570 C CA . SER A 1 82 ? 5.661 6.276 -3.988 1.00 91.19 82 SER A CA 1
ATOM 571 C C . SER A 1 82 ? 5.586 5.580 -5.349 1.00 91.19 82 SER A C 1
ATOM 573 O O . SER A 1 82 ? 5.500 6.225 -6.390 1.00 91.19 82 SER A O 1
ATOM 575 N N . SER A 1 83 ? 5.583 4.255 -5.343 1.00 94.12 83 SER A N 1
ATOM 576 C CA . SER A 1 83 ? 5.310 3.454 -6.539 1.00 94.12 83 SER A CA 1
ATOM 577 C C . SER A 1 83 ? 3.912 2.864 -6.510 1.00 94.12 83 SER A C 1
ATOM 579 O O . SER A 1 83 ? 3.331 2.673 -5.436 1.00 94.12 83 SER A O 1
ATOM 581 N N . THR A 1 84 ? 3.407 2.509 -7.686 1.00 94.94 84 THR A N 1
ATOM 582 C CA . THR A 1 84 ? 2.240 1.639 -7.858 1.00 94.94 84 THR A CA 1
ATOM 583 C C . THR A 1 84 ? 2.719 0.241 -8.242 1.00 94.94 84 THR A C 1
ATOM 585 O O . THR A 1 84 ? 3.852 0.049 -8.684 1.00 94.94 84 THR A O 1
ATOM 588 N N . ASN A 1 85 ? 1.917 -0.784 -7.969 1.00 96.62 85 ASN A N 1
ATOM 589 C CA . ASN A 1 85 ? 2.450 -2.143 -7.914 1.00 96.62 85 ASN A CA 1
ATOM 590 C C . ASN A 1 85 ? 2.597 -2.933 -9.231 1.00 96.62 85 ASN A C 1
ATOM 592 O O . ASN A 1 85 ? 3.320 -3.932 -9.181 1.00 96.62 85 ASN A O 1
ATOM 596 N N . PRO A 1 86 ? 2.002 -2.584 -10.391 1.00 96.38 86 PRO A N 1
ATOM 597 C CA . PRO A 1 86 ? 2.144 -3.437 -11.577 1.00 96.38 86 PRO A CA 1
ATOM 598 C C . PRO A 1 86 ? 3.548 -3.473 -12.169 1.00 96.38 86 PRO A C 1
ATOM 600 O O . PRO A 1 86 ? 3.955 -4.511 -12.688 1.00 96.38 86 PRO A O 1
ATOM 603 N N . THR A 1 87 ? 4.325 -2.400 -12.019 1.00 97.00 87 THR A N 1
ATOM 604 C CA . THR A 1 87 ? 5.719 -2.365 -12.474 1.00 97.00 87 THR A CA 1
ATOM 605 C C . THR A 1 87 ? 6.649 -3.156 -11.553 1.00 97.00 87 THR A C 1
ATOM 607 O O . THR A 1 87 ? 7.842 -3.238 -11.839 1.00 97.00 87 THR A O 1
ATOM 610 N N . ARG A 1 88 ? 6.153 -3.699 -10.427 1.00 96.62 88 ARG A N 1
ATOM 611 C CA . ARG A 1 88 ? 6.964 -4.220 -9.320 1.00 96.62 88 ARG A CA 1
ATOM 612 C C . ARG A 1 88 ? 6.999 -5.758 -9.299 1.00 96.62 88 ARG A C 1
ATOM 614 O O . ARG A 1 88 ? 5.957 -6.405 -9.239 1.00 96.62 88 ARG A O 1
ATOM 621 N N . PRO A 1 89 ? 8.180 -6.383 -9.256 1.00 97.38 89 PRO A N 1
ATOM 622 C CA . PRO A 1 89 ? 9.401 -5.884 -9.873 1.00 97.38 89 PRO A CA 1
ATOM 623 C C . PRO A 1 89 ? 9.289 -5.842 -11.404 1.00 97.38 89 PRO A C 1
ATOM 625 O O . PRO A 1 89 ? 8.355 -6.393 -11.988 1.00 97.38 89 PRO A O 1
ATOM 628 N N . CYS A 1 90 ? 10.302 -5.280 -12.061 1.00 96.00 90 CYS A N 1
ATOM 629 C CA . CYS A 1 90 ? 10.463 -5.423 -13.504 1.00 96.00 90 CYS A CA 1
ATOM 630 C C . CYS A 1 90 ? 10.698 -6.905 -13.870 1.00 96.00 90 CYS A C 1
ATOM 632 O O . CYS A 1 90 ? 11.630 -7.536 -13.357 1.00 96.00 90 CYS A O 1
ATOM 634 N N . THR A 1 91 ? 9.868 -7.468 -14.745 1.00 97.38 91 THR A N 1
ATOM 635 C CA . THR A 1 91 ? 9.926 -8.863 -15.216 1.00 97.38 91 THR A CA 1
ATOM 636 C C . THR A 1 91 ? 9.849 -8.928 -16.740 1.00 97.38 91 THR A C 1
ATOM 638 O O . THR A 1 91 ? 9.576 -7.924 -17.393 1.00 97.38 91 THR A O 1
ATOM 641 N N . SER A 1 92 ? 10.033 -10.122 -17.310 1.00 97.19 92 SER A N 1
ATOM 642 C CA . SER A 1 92 ? 10.011 -10.337 -18.761 1.00 97.19 92 SER A CA 1
ATOM 643 C C . SER A 1 92 ? 8.733 -9.842 -19.446 1.00 97.19 92 SER A C 1
ATOM 645 O O . SER A 1 92 ? 8.814 -9.353 -20.561 1.00 97.19 92 SER A O 1
ATOM 647 N N . ASN A 1 93 ? 7.576 -9.922 -18.778 1.00 97.31 93 ASN A N 1
ATOM 648 C CA . ASN A 1 93 ? 6.290 -9.520 -19.362 1.00 97.31 93 ASN A CA 1
ATOM 649 C C . ASN A 1 93 ? 5.886 -8.082 -19.011 1.00 97.31 93 ASN A C 1
ATOM 651 O O . ASN A 1 93 ? 4.835 -7.626 -19.449 1.00 97.31 93 ASN A O 1
ATOM 655 N N . THR A 1 94 ? 6.670 -7.372 -18.191 1.00 94.25 94 THR A N 1
ATOM 656 C CA . THR A 1 94 ? 6.241 -6.084 -17.633 1.00 94.25 94 THR A CA 1
ATOM 657 C C . THR A 1 94 ? 6.024 -5.041 -18.727 1.00 94.25 94 THR A C 1
ATOM 659 O O . THR A 1 94 ? 4.985 -4.392 -18.733 1.00 94.25 94 THR A O 1
ATOM 662 N N . VAL A 1 95 ? 6.956 -4.896 -19.673 1.00 92.75 95 VAL A N 1
ATOM 663 C CA . VAL A 1 95 ? 6.857 -3.872 -20.730 1.00 92.75 95 VAL A CA 1
ATOM 664 C C . VAL A 1 95 ? 5.678 -4.150 -21.661 1.00 92.75 95 VAL A C 1
ATOM 666 O O . VAL A 1 95 ? 4.869 -3.253 -21.883 1.00 92.75 95 VAL A O 1
ATOM 669 N N . ASP A 1 96 ? 5.547 -5.386 -22.144 1.00 94.19 96 ASP A N 1
ATOM 670 C CA . ASP A 1 96 ? 4.481 -5.767 -23.076 1.00 94.19 96 ASP A CA 1
ATOM 671 C C . ASP A 1 96 ? 3.095 -5.612 -22.441 1.00 94.19 96 ASP A C 1
ATOM 673 O O . ASP A 1 96 ? 2.200 -5.020 -23.044 1.00 94.19 96 ASP A O 1
ATOM 677 N N . GLU A 1 97 ? 2.934 -6.068 -21.192 1.00 95.94 97 GLU A N 1
ATOM 678 C CA . GLU A 1 97 ? 1.696 -5.882 -20.433 1.00 95.94 97 GLU A CA 1
ATOM 679 C C . GLU A 1 97 ? 1.339 -4.396 -20.298 1.00 95.94 97 GLU A C 1
ATOM 681 O O . GLU A 1 97 ? 0.189 -4.014 -20.502 1.00 95.94 97 GLU A O 1
ATOM 686 N N . HIS A 1 98 ? 2.308 -3.550 -19.938 1.00 94.88 98 HIS A N 1
ATOM 687 C CA . HIS A 1 98 ? 2.037 -2.141 -19.657 1.00 94.88 98 HIS A CA 1
ATOM 688 C C . HIS A 1 98 ? 1.790 -1.326 -20.922 1.00 94.88 98 HIS A C 1
ATOM 690 O O . HIS A 1 98 ? 0.984 -0.398 -20.884 1.00 94.88 98 HIS A O 1
ATOM 696 N N . LEU A 1 99 ? 2.451 -1.665 -22.032 1.00 92.12 99 LEU A N 1
ATOM 697 C CA . LEU A 1 99 ? 2.216 -1.013 -23.316 1.00 92.12 99 LEU A CA 1
ATOM 698 C C . LEU A 1 99 ? 0.766 -1.238 -23.762 1.00 92.12 99 LEU A C 1
ATOM 700 O O . LEU A 1 99 ? 0.054 -0.271 -24.028 1.00 92.12 99 LEU A O 1
ATOM 704 N N . ASP A 1 100 ? 0.311 -2.493 -23.769 1.00 94.81 100 ASP A N 1
ATOM 705 C CA . ASP A 1 100 ? -1.054 -2.838 -24.179 1.00 94.81 100 ASP A CA 1
ATOM 706 C C . ASP A 1 100 ? -2.098 -2.279 -23.197 1.00 94.81 100 ASP A C 1
ATOM 708 O O . ASP A 1 100 ? -3.078 -1.655 -23.607 1.00 94.81 100 ASP A O 1
ATOM 712 N N . MET A 1 101 ? -1.835 -2.380 -21.887 1.00 93.94 101 MET A N 1
ATOM 713 C CA . MET A 1 101 ? -2.681 -1.787 -20.846 1.00 93.94 101 MET A CA 1
ATOM 714 C C . MET A 1 101 ? -2.856 -0.277 -21.042 1.00 93.94 101 MET A C 1
ATOM 716 O O . MET A 1 101 ? -3.978 0.225 -20.976 1.00 93.94 101 MET A O 1
ATOM 720 N N . LEU A 1 102 ? -1.767 0.458 -21.293 1.00 91.88 102 LEU A N 1
ATOM 721 C CA . LEU A 1 102 ? -1.817 1.904 -21.493 1.00 91.88 102 LEU A CA 1
ATOM 722 C C . LEU A 1 102 ? -2.645 2.260 -22.730 1.00 91.88 102 LEU A C 1
ATOM 724 O O . LEU A 1 102 ? -3.467 3.179 -22.661 1.00 91.88 102 LEU A O 1
ATOM 728 N N . MET A 1 103 ? -2.449 1.524 -23.827 1.00 93.12 103 MET A N 1
ATOM 729 C CA . MET A 1 103 ? -3.176 1.735 -25.075 1.00 93.12 103 MET A CA 1
ATOM 730 C C . MET A 1 103 ? -4.674 1.495 -24.911 1.00 93.12 103 MET A C 1
ATOM 732 O O . MET A 1 103 ? -5.464 2.341 -25.326 1.00 93.12 103 MET A O 1
ATOM 736 N N . VAL A 1 104 ? -5.073 0.416 -24.233 1.00 94.88 104 VAL A N 1
ATOM 737 C CA . VAL A 1 104 ? -6.484 0.149 -23.913 1.00 94.88 104 VAL A CA 1
ATOM 738 C C . VAL A 1 104 ? -7.061 1.261 -23.035 1.00 94.88 104 VAL A C 1
ATOM 740 O O . VAL A 1 104 ? -8.100 1.827 -23.368 1.00 94.88 104 VAL A O 1
ATOM 743 N N . CYS A 1 105 ? -6.378 1.627 -21.946 1.00 91.88 105 CYS A N 1
ATOM 744 C CA . CYS A 1 105 ? -6.853 2.652 -21.009 1.00 91.88 105 CYS A CA 1
ATOM 745 C C . CYS A 1 105 ? -7.032 4.034 -21.660 1.00 91.88 105 CYS A C 1
ATOM 747 O O . CYS A 1 105 ? -7.914 4.794 -21.260 1.00 91.88 105 CYS A O 1
ATOM 749 N N . HIS A 1 106 ? -6.209 4.366 -22.657 1.00 93.12 106 HIS A N 1
ATOM 750 C CA . HIS A 1 106 ? -6.242 5.660 -23.345 1.00 93.12 106 HIS A CA 1
ATOM 751 C C . HIS A 1 106 ? -6.939 5.599 -24.713 1.00 93.12 106 HIS A C 1
ATOM 753 O O . HIS A 1 106 ? -6.983 6.613 -25.402 1.00 93.12 106 HIS A O 1
ATOM 759 N N . HIS A 1 107 ? -7.531 4.454 -25.077 1.00 95.25 107 HIS A N 1
ATOM 760 C CA . HIS A 1 107 ? -8.188 4.224 -26.370 1.00 95.25 107 HIS A CA 1
ATOM 761 C C . HIS A 1 107 ? -7.282 4.543 -27.576 1.00 95.25 107 HIS A C 1
ATOM 763 O O . HIS A 1 107 ? -7.735 5.101 -28.573 1.00 95.25 107 HIS A O 1
ATOM 769 N N . LEU A 1 108 ? -5.997 4.202 -27.463 1.00 93.00 108 LEU A N 1
ATOM 770 C CA . LEU A 1 108 ? -4.981 4.432 -28.490 1.00 93.00 108 LEU A CA 1
ATOM 771 C C . LEU A 1 108 ? -5.013 3.338 -29.557 1.00 93.00 108 LEU A C 1
ATOM 773 O O . LEU A 1 108 ? -5.335 2.182 -29.272 1.00 93.00 108 LEU A O 1
ATOM 777 N N . HIS A 1 109 ? -4.607 3.682 -30.776 1.00 92.38 109 HIS A N 1
ATOM 778 C CA . HIS A 1 109 ? -4.581 2.759 -31.901 1.00 92.38 109 HIS A CA 1
ATOM 779 C C . HIS A 1 109 ? -3.151 2.398 -32.313 1.00 92.38 109 HIS A C 1
ATOM 781 O O . HIS A 1 109 ? -2.331 3.254 -32.625 1.00 92.38 109 HIS A O 1
ATOM 787 N N . LYS A 1 110 ? -2.855 1.096 -32.397 1.00 94.75 110 LYS A N 1
ATOM 788 C CA . LYS A 1 110 ? -1.523 0.577 -32.779 1.00 94.75 110 LYS A CA 1
ATOM 789 C C . LYS A 1 110 ? -1.079 0.935 -34.196 1.00 94.75 110 LYS A C 1
ATOM 791 O O . LYS A 1 110 ? 0.111 0.900 -34.487 1.00 94.75 110 LYS A O 1
ATOM 796 N N . ASP A 1 111 ? -2.040 1.262 -35.054 1.00 94.56 111 ASP A N 1
ATOM 797 C CA . ASP A 1 111 ? -1.781 1.638 -36.444 1.00 94.56 111 ASP A CA 1
ATOM 798 C C . ASP A 1 111 ? -1.519 3.150 -36.601 1.00 94.56 111 ASP A C 1
ATOM 800 O O . ASP A 1 111 ? -1.183 3.590 -37.697 1.00 94.56 111 ASP A O 1
ATOM 804 N N . ILE A 1 112 ? -1.654 3.942 -35.526 1.00 95.00 112 ILE A N 1
ATOM 805 C CA . ILE A 1 112 ? -1.341 5.377 -35.505 1.00 95.00 112 ILE A CA 1
ATOM 806 C C . ILE A 1 112 ? 0.070 5.557 -34.906 1.00 95.00 112 ILE A C 1
ATOM 808 O O . ILE A 1 112 ? 0.276 5.265 -33.724 1.00 95.00 112 ILE A O 1
ATOM 812 N N . PRO A 1 113 ? 1.071 6.015 -35.685 1.00 94.94 113 PRO A N 1
ATOM 813 C CA . PRO A 1 113 ? 2.448 6.160 -35.205 1.00 94.94 113 PRO A CA 1
ATOM 814 C C . PRO A 1 113 ? 2.594 7.069 -33.979 1.00 94.94 113 PRO A C 1
ATOM 816 O O . PRO A 1 113 ? 3.403 6.779 -33.099 1.00 94.94 113 PRO A O 1
ATOM 819 N N . GLU A 1 114 ? 1.807 8.141 -33.900 1.00 94.50 114 GLU A N 1
ATOM 820 C CA . GLU A 1 114 ? 1.803 9.106 -32.799 1.00 94.50 114 GLU A CA 1
ATOM 821 C C . GLU A 1 114 ? 1.307 8.477 -31.491 1.00 94.50 114 GLU A C 1
ATOM 823 O O . GLU A 1 114 ? 1.902 8.695 -30.435 1.00 94.50 114 GLU A O 1
ATOM 828 N N . ASP A 1 115 ? 0.282 7.628 -31.566 1.00 93.31 115 ASP A N 1
ATOM 829 C CA . ASP A 1 115 ? -0.258 6.879 -30.428 1.00 93.31 115 ASP A CA 1
ATOM 830 C C . ASP A 1 115 ? 0.767 5.872 -29.893 1.00 93.31 115 ASP A C 1
ATOM 832 O O . ASP A 1 115 ? 0.983 5.755 -28.684 1.00 93.31 115 ASP A O 1
ATOM 836 N N . VAL A 1 116 ? 1.458 5.171 -30.798 1.00 89.25 116 VAL A N 1
ATOM 837 C CA . VAL A 1 116 ? 2.547 4.253 -30.435 1.00 89.25 116 VAL A CA 1
ATOM 838 C C . VAL A 1 116 ? 3.730 5.019 -29.838 1.00 89.25 116 VAL A C 1
ATOM 840 O O . VAL A 1 116 ? 4.333 4.555 -28.867 1.00 89.25 116 VAL A O 1
ATOM 843 N N . ALA A 1 117 ? 4.069 6.188 -30.387 1.00 86.19 117 ALA A N 1
ATOM 844 C CA . ALA A 1 117 ? 5.125 7.044 -29.859 1.00 86.19 117 ALA A CA 1
ATOM 845 C C . ALA A 1 117 ? 4.785 7.551 -28.449 1.00 86.19 117 ALA A C 1
ATOM 847 O O . ALA A 1 117 ? 5.637 7.490 -27.564 1.00 86.19 117 ALA A O 1
ATOM 848 N N . PHE A 1 118 ? 3.538 7.966 -28.210 1.00 85.94 118 PHE A N 1
ATOM 849 C CA . PHE A 1 118 ? 3.045 8.334 -26.883 1.00 85.94 118 PHE A CA 1
ATOM 850 C C . PHE A 1 118 ? 3.107 7.156 -25.902 1.00 85.94 118 PHE A C 1
ATOM 852 O O . PHE A 1 118 ? 3.599 7.303 -24.783 1.00 85.94 118 PHE A O 1
ATOM 859 N N . ALA A 1 119 ? 2.671 5.963 -26.314 1.00 86.50 119 ALA A N 1
ATOM 860 C CA . ALA A 1 119 ? 2.713 4.796 -25.438 1.00 86.50 119 ALA A CA 1
ATOM 861 C C . ALA A 1 119 ? 4.154 4.434 -25.035 1.00 86.50 119 ALA A C 1
ATOM 863 O O . ALA A 1 119 ? 4.441 4.213 -23.856 1.00 86.50 119 ALA A O 1
ATOM 864 N N . LYS A 1 120 ? 5.084 4.452 -25.998 1.00 83.75 120 LYS A N 1
ATOM 865 C CA . LYS A 1 120 ? 6.514 4.189 -25.770 1.00 83.75 120 LYS A CA 1
ATOM 866 C C . LYS A 1 120 ? 7.221 5.298 -24.995 1.00 83.75 120 LYS A C 1
ATOM 868 O O . LYS A 1 120 ? 8.189 5.018 -24.295 1.00 83.75 120 LYS A O 1
ATOM 873 N N . SER A 1 121 ? 6.762 6.547 -25.095 1.00 83.69 121 SER A N 1
ATOM 874 C CA . SER A 1 121 ? 7.340 7.635 -24.303 1.00 83.69 121 SER A CA 1
ATOM 875 C C . SER A 1 121 ? 7.036 7.463 -22.818 1.00 83.69 121 SER A C 1
ATOM 877 O O . SER A 1 121 ? 7.831 7.914 -21.995 1.00 83.69 121 SER A O 1
ATOM 879 N N . ARG A 1 122 ? 5.931 6.783 -22.471 1.00 83.50 122 ARG A N 1
ATOM 880 C CA . ARG A 1 122 ? 5.460 6.565 -21.097 1.00 83.50 122 ARG A CA 1
ATOM 881 C C . ARG A 1 122 ? 5.869 5.214 -20.503 1.00 83.50 122 ARG A C 1
ATOM 883 O O . ARG A 1 122 ? 6.251 5.179 -19.338 1.00 83.50 122 ARG A O 1
ATOM 890 N N . ILE A 1 123 ? 5.831 4.129 -21.279 1.00 90.88 123 ILE A N 1
ATOM 891 C CA . ILE A 1 123 ? 6.232 2.782 -20.836 1.00 90.88 123 ILE A CA 1
ATOM 892 C C . ILE A 1 123 ? 7.681 2.513 -21.244 1.00 90.88 123 ILE A C 1
ATOM 894 O O . ILE A 1 123 ? 7.967 2.271 -22.415 1.00 90.88 123 ILE A O 1
ATOM 898 N N . ARG A 1 124 ? 8.600 2.547 -20.272 1.00 89.69 124 ARG A N 1
ATOM 899 C CA . ARG A 1 124 ? 10.050 2.482 -20.519 1.00 89.69 124 ARG A CA 1
ATOM 900 C C . ARG A 1 124 ? 10.691 1.398 -19.663 1.00 89.69 124 ARG A C 1
ATOM 902 O O . ARG A 1 124 ? 10.589 1.423 -18.436 1.00 89.69 124 ARG A O 1
ATOM 909 N N . ALA A 1 125 ? 11.389 0.459 -20.296 1.00 88.62 125 ALA A N 1
ATOM 910 C CA . ALA A 1 125 ? 12.067 -0.626 -19.587 1.00 88.62 125 ALA A CA 1
ATOM 911 C C . ALA A 1 125 ? 13.143 -0.096 -18.624 1.00 88.62 125 ALA A C 1
ATOM 913 O O . ALA A 1 125 ? 13.379 -0.669 -17.559 1.00 88.62 125 ALA A O 1
ATOM 914 N N . GLU A 1 126 ? 13.778 1.012 -18.996 1.00 89.88 126 GLU A N 1
ATOM 915 C CA . GLU A 1 126 ? 14.859 1.673 -18.281 1.00 89.88 126 GLU A CA 1
ATOM 916 C C . GLU A 1 126 ? 14.373 2.252 -16.949 1.00 89.88 126 GLU A C 1
ATOM 918 O O . GLU A 1 126 ? 14.950 1.931 -15.909 1.00 89.88 126 GLU A O 1
ATOM 923 N N . THR A 1 127 ? 13.293 3.050 -16.950 1.00 89.69 127 THR A N 1
ATOM 924 C CA . THR A 1 127 ? 12.759 3.652 -15.712 1.00 89.69 127 THR A CA 1
ATOM 925 C C . THR A 1 127 ? 12.120 2.604 -14.814 1.00 89.69 127 THR A C 1
ATOM 927 O O . THR A 1 127 ? 12.398 2.600 -13.618 1.00 89.69 127 THR A O 1
ATOM 930 N N . ILE A 1 128 ? 11.386 1.642 -15.384 1.00 92.25 128 ILE A N 1
ATOM 931 C CA . ILE A 1 128 ? 10.790 0.526 -14.636 1.00 92.25 128 ILE A CA 1
ATOM 932 C C . ILE A 1 128 ? 11.876 -0.329 -13.954 1.00 92.25 128 ILE A C 1
ATOM 934 O O . ILE A 1 128 ? 11.722 -0.760 -12.807 1.00 92.25 128 ILE A O 1
ATOM 938 N N . SER A 1 129 ? 13.010 -0.563 -14.623 1.00 91.81 129 SER A N 1
ATOM 939 C CA . SER A 1 129 ? 14.137 -1.301 -14.035 1.00 91.81 129 SER A CA 1
ATOM 940 C C . SER A 1 129 ? 14.896 -0.475 -12.994 1.00 91.81 129 SER A C 1
ATOM 942 O O . SER A 1 129 ? 15.273 -1.011 -11.951 1.00 91.81 129 SER A O 1
ATOM 944 N N . ALA A 1 130 ? 15.091 0.825 -13.235 1.00 93.56 130 ALA A N 1
ATOM 945 C CA . ALA A 1 130 ? 15.702 1.735 -12.267 1.00 93.56 130 ALA A CA 1
ATOM 946 C C . ALA A 1 130 ? 14.867 1.845 -10.983 1.00 93.56 130 ALA A C 1
ATOM 948 O O . ALA A 1 130 ? 15.425 1.869 -9.887 1.00 93.56 130 ALA A O 1
ATOM 949 N N . GLU A 1 131 ? 13.539 1.830 -11.101 1.00 95.88 131 GLU A N 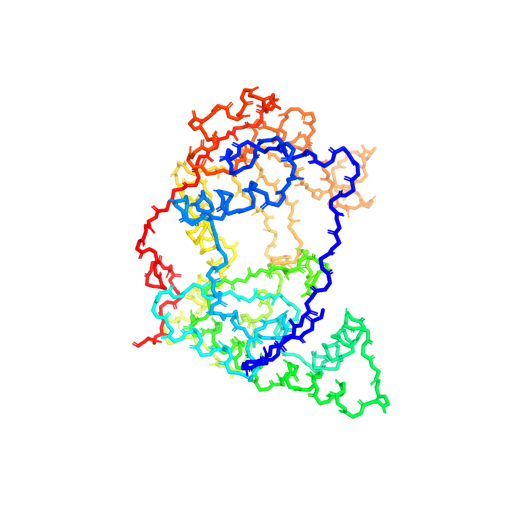1
ATOM 950 C CA . GLU A 1 131 ? 12.603 1.874 -9.979 1.00 95.88 131 GLU A CA 1
ATOM 951 C C . GLU A 1 131 ? 12.868 0.736 -8.970 1.00 95.88 131 GLU A C 1
ATOM 953 O O . GLU A 1 131 ? 12.836 0.963 -7.762 1.00 95.88 131 GLU A O 1
ATOM 958 N N . ASP A 1 132 ? 13.202 -0.484 -9.426 1.00 96.12 132 ASP A N 1
ATOM 959 C CA . ASP A 1 132 ? 13.564 -1.599 -8.526 1.00 96.12 132 ASP A CA 1
ATOM 960 C C . ASP A 1 132 ? 14.799 -1.273 -7.673 1.00 96.12 132 ASP A C 1
ATOM 962 O O . ASP A 1 132 ? 14.809 -1.497 -6.459 1.00 96.12 132 ASP A O 1
ATOM 966 N N . ILE A 1 133 ? 15.829 -0.702 -8.301 1.00 95.25 133 ILE A N 1
ATOM 967 C CA . ILE A 1 133 ? 17.079 -0.329 -7.633 1.00 95.25 133 ILE A CA 1
ATOM 968 C C . ILE A 1 133 ? 16.834 0.830 -6.663 1.00 95.25 133 ILE A C 1
ATOM 970 O O . ILE A 1 133 ? 17.319 0.786 -5.533 1.00 95.25 133 ILE A O 1
ATOM 974 N N . LEU A 1 134 ? 16.045 1.833 -7.057 1.00 94.69 134 LEU A N 1
ATOM 975 C CA . LEU A 1 134 ? 15.693 2.966 -6.196 1.00 94.69 134 LEU A CA 1
ATOM 976 C C . LEU A 1 134 ? 14.876 2.527 -4.977 1.00 94.69 134 LEU A C 1
ATOM 978 O O . LEU A 1 134 ? 15.070 3.055 -3.879 1.00 94.69 134 LEU A O 1
ATOM 982 N N . HIS A 1 135 ? 14.019 1.511 -5.117 1.00 95.50 135 HIS A N 1
ATOM 983 C CA . HIS A 1 135 ? 13.385 0.874 -3.963 1.00 95.50 135 HIS A CA 1
ATOM 984 C C . HIS A 1 135 ? 14.408 0.239 -3.029 1.00 95.50 135 HIS A C 1
ATOM 986 O O . HIS A 1 135 ? 14.329 0.458 -1.816 1.00 95.50 135 HIS A O 1
ATOM 992 N N . ASP A 1 136 ? 15.361 -0.519 -3.574 1.00 95.31 136 ASP A N 1
ATOM 993 C CA . ASP A 1 136 ? 16.379 -1.205 -2.777 1.00 95.31 136 ASP A CA 1
ATOM 994 C C . ASP A 1 136 ? 17.356 -0.243 -2.112 1.00 95.31 136 ASP A C 1
ATOM 996 O O . ASP A 1 136 ? 17.816 -0.527 -1.013 1.00 95.31 136 ASP A O 1
ATOM 1000 N N . MET A 1 137 ? 17.643 0.900 -2.738 1.00 92.62 137 MET A N 1
ATOM 1001 C CA . MET A 1 137 ? 18.441 1.992 -2.174 1.00 92.62 137 MET A CA 1
ATOM 1002 C C . MET A 1 137 ? 17.678 2.800 -1.121 1.00 92.62 137 MET A C 1
ATOM 1004 O O . MET A 1 137 ? 18.302 3.445 -0.292 1.00 92.62 137 MET A O 1
ATOM 1008 N N . GLY A 1 138 ? 16.344 2.743 -1.118 1.00 91.19 138 GLY A N 1
ATOM 1009 C CA . GLY A 1 138 ? 15.501 3.545 -0.231 1.00 91.19 138 GLY A CA 1
ATOM 1010 C C . GLY A 1 138 ? 15.038 4.874 -0.833 1.00 91.19 138 GLY A C 1
ATOM 1011 O O . GLY A 1 138 ? 14.157 5.497 -0.260 1.00 91.19 138 GLY A O 1
ATOM 1012 N N . ALA A 1 139 ? 15.526 5.263 -2.012 1.00 90.12 139 ALA A N 1
ATOM 1013 C CA . ALA A 1 139 ? 15.148 6.508 -2.682 1.00 90.12 139 ALA A CA 1
ATOM 1014 C C . ALA A 1 139 ? 13.645 6.592 -3.021 1.00 90.12 139 ALA A C 1
ATOM 1016 O O . ALA A 1 139 ? 13.076 7.678 -3.011 1.00 90.12 139 ALA A O 1
ATOM 1017 N N . ILE A 1 140 ? 12.975 5.454 -3.251 1.00 92.56 140 ILE A N 1
ATOM 1018 C CA . ILE A 1 140 ? 11.504 5.388 -3.260 1.00 92.56 140 ILE A CA 1
ATOM 1019 C C . ILE A 1 140 ? 11.020 4.881 -1.909 1.00 92.56 140 ILE A C 1
ATOM 1021 O O . ILE A 1 140 ? 11.456 3.828 -1.428 1.00 92.56 140 ILE A O 1
ATOM 1025 N N . SER A 1 141 ? 10.088 5.608 -1.297 1.00 92.31 141 SER A N 1
ATOM 1026 C CA . SER A 1 141 ? 9.777 5.407 0.114 1.00 92.31 141 SER A CA 1
ATOM 1027 C C . SER A 1 141 ? 8.472 4.670 0.389 1.00 92.31 141 SER A C 1
ATOM 1029 O O . SER A 1 141 ? 8.303 4.143 1.489 1.00 92.31 141 SER A O 1
ATOM 1031 N N . ILE A 1 142 ? 7.560 4.606 -0.580 1.00 95.88 142 ILE A N 1
ATOM 1032 C CA . ILE A 1 142 ? 6.235 3.995 -0.423 1.00 95.88 142 ILE A CA 1
ATOM 1033 C C . ILE A 1 142 ? 5.938 3.047 -1.590 1.00 95.88 142 ILE A C 1
ATOM 1035 O O . ILE A 1 142 ? 6.351 3.291 -2.721 1.00 95.88 142 ILE A O 1
ATOM 1039 N N . ASN A 1 143 ? 5.203 1.967 -1.320 1.00 95.06 143 ASN A N 1
ATOM 1040 C CA . ASN A 1 143 ? 4.577 1.139 -2.349 1.00 95.06 143 ASN A CA 1
ATOM 1041 C C . ASN A 1 143 ? 3.059 1.113 -2.137 1.00 95.06 143 ASN A C 1
ATOM 1043 O O . ASN A 1 143 ? 2.579 0.917 -1.019 1.00 95.06 143 ASN A O 1
ATOM 1047 N N . SER A 1 144 ? 2.312 1.310 -3.214 1.00 96.44 144 SER A N 1
ATOM 1048 C CA . SER A 1 144 ? 0.858 1.439 -3.231 1.00 96.44 144 SER A CA 1
ATOM 1049 C C . SER A 1 144 ? 0.253 0.567 -4.336 1.00 96.44 144 SER A C 1
ATOM 1051 O O . SER A 1 144 ? 0.970 -0.122 -5.060 1.00 96.44 144 SER A O 1
ATOM 1053 N N . SER A 1 145 ? -1.078 0.511 -4.428 1.00 95.25 145 SER A N 1
ATOM 1054 C CA . SER A 1 145 ? -1.742 -0.327 -5.435 1.00 95.25 145 SER A CA 1
ATOM 1055 C C . SER A 1 145 ? -1.951 0.400 -6.753 1.00 95.25 145 SER A C 1
ATOM 1057 O O . SER A 1 145 ? -1.405 -0.060 -7.747 1.00 95.25 145 SER A O 1
ATOM 1059 N N . ASP A 1 146 ? -2.720 1.492 -6.717 1.00 95.12 146 ASP A N 1
ATOM 1060 C CA . ASP A 1 146 ? -3.463 2.100 -7.835 1.00 95.12 146 ASP A CA 1
ATOM 1061 C C . ASP A 1 146 ? -4.679 1.273 -8.288 1.00 95.12 146 ASP A C 1
ATOM 1063 O O . ASP A 1 146 ? -4.852 0.862 -9.434 1.00 95.12 146 ASP A O 1
ATOM 1067 N N . SER A 1 147 ? -5.491 0.881 -7.306 1.00 93.56 147 SER A N 1
ATOM 1068 C CA . SER A 1 147 ? -6.505 -0.164 -7.442 1.00 93.56 147 SER A CA 1
ATOM 1069 C C . SER A 1 147 ? -7.449 0.032 -8.633 1.00 93.56 147 SER A C 1
ATOM 1071 O O . SER A 1 147 ? -8.267 0.948 -8.626 1.00 93.56 147 SER A O 1
ATOM 1073 N N . GLN A 1 148 ? -7.382 -0.899 -9.594 1.00 92.88 148 GLN A N 1
ATOM 1074 C CA . GLN A 1 148 ? -8.181 -0.921 -10.831 1.00 92.88 148 GLN A CA 1
ATOM 1075 C C . GLN A 1 148 ? -7.971 0.282 -11.767 1.00 92.88 148 GLN A C 1
ATOM 1077 O O . GLN A 1 148 ? -8.711 0.431 -12.734 1.00 92.88 148 GLN A O 1
ATOM 1082 N N . ALA A 1 149 ? -6.935 1.084 -11.532 1.00 90.62 149 ALA A N 1
ATOM 1083 C CA . ALA A 1 149 ? -6.566 2.238 -12.340 1.00 90.62 149 ALA A CA 1
ATOM 1084 C C . ALA A 1 149 ? -5.080 2.152 -12.720 1.00 90.62 149 ALA A C 1
ATOM 1086 O O . ALA A 1 149 ? -4.325 3.081 -12.503 1.00 90.62 149 ALA A O 1
ATOM 1087 N N . MET A 1 150 ? -4.668 1.017 -13.303 1.00 93.31 150 MET A N 1
ATOM 1088 C CA . MET A 1 150 ? -3.259 0.601 -13.463 1.00 93.31 150 MET A CA 1
ATOM 1089 C C . MET A 1 150 ? -2.624 0.081 -12.165 1.00 93.31 150 MET A C 1
ATOM 1091 O O . MET A 1 150 ? -1.476 0.379 -11.848 1.00 93.31 150 MET A O 1
ATOM 1095 N N . GLY A 1 151 ? -3.361 -0.756 -11.428 1.00 95.06 151 GLY A N 1
ATOM 1096 C CA . GLY A 1 151 ? -2.902 -1.290 -10.148 1.00 95.06 151 GLY A CA 1
ATOM 1097 C C . GLY A 1 151 ? -3.755 -2.406 -9.561 1.00 95.06 151 GLY A C 1
ATOM 1098 O O . GLY A 1 151 ? -4.940 -2.565 -9.875 1.00 95.06 151 GLY A O 1
ATOM 1099 N N . ARG A 1 152 ? -3.147 -3.209 -8.678 1.00 97.25 152 ARG A N 1
ATOM 1100 C CA . ARG A 1 152 ? -3.747 -4.439 -8.126 1.00 97.25 152 ARG A CA 1
ATOM 1101 C C . ARG A 1 152 ? -3.889 -4.373 -6.606 1.00 97.25 152 ARG A C 1
ATOM 1103 O O . ARG A 1 152 ? -2.918 -4.562 -5.881 1.00 97.25 152 ARG A O 1
ATOM 1110 N N . ILE A 1 153 ? -5.099 -4.152 -6.087 1.00 97.69 153 ILE A N 1
ATOM 1111 C CA . ILE A 1 153 ? -5.324 -3.913 -4.644 1.00 97.69 153 ILE A CA 1
ATOM 1112 C C . ILE A 1 153 ? -4.779 -5.025 -3.727 1.00 97.69 153 ILE A C 1
ATOM 1114 O O . ILE A 1 153 ? -4.237 -4.738 -2.663 1.00 97.69 153 ILE A O 1
ATOM 1118 N N . GLY A 1 154 ? -4.869 -6.288 -4.155 1.00 97.62 154 GLY A N 1
ATOM 1119 C CA . GLY A 1 154 ? -4.447 -7.453 -3.370 1.00 97.62 154 GLY A CA 1
ATOM 1120 C C . GLY A 1 154 ? -2.947 -7.764 -3.401 1.00 97.62 154 GLY A C 1
ATOM 1121 O O . GLY A 1 154 ? -2.532 -8.726 -2.765 1.00 97.62 154 GLY A O 1
ATOM 1122 N N . GLU A 1 155 ? -2.135 -6.990 -4.129 1.00 98.75 155 GLU A N 1
ATOM 1123 C CA . GLU A 1 155 ? -0.742 -7.361 -4.423 1.00 98.75 155 GLU A CA 1
ATOM 1124 C C . GLU A 1 155 ? 0.308 -6.405 -3.839 1.00 98.75 155 GLU A C 1
ATOM 1126 O O . GLU A 1 155 ? 1.498 -6.618 -4.033 1.00 98.75 155 GLU A O 1
ATOM 1131 N N . VAL A 1 156 ? -0.074 -5.364 -3.089 1.00 98.75 156 VAL A N 1
ATOM 1132 C CA . VAL A 1 156 ? 0.893 -4.389 -2.527 1.00 98.75 156 VAL A CA 1
ATOM 1133 C C . VAL A 1 156 ? 1.980 -5.078 -1.692 1.00 98.75 156 VAL A C 1
ATOM 1135 O O . VAL A 1 156 ? 3.174 -4.839 -1.885 1.00 98.75 156 VAL A O 1
ATOM 1138 N N . ILE A 1 157 ? 1.578 -5.975 -0.788 1.00 98.81 157 ILE A N 1
ATOM 1139 C CA . ILE A 1 157 ? 2.507 -6.682 0.102 1.00 98.81 157 ILE A CA 1
ATOM 1140 C C . ILE A 1 157 ? 3.368 -7.667 -0.700 1.00 98.81 157 ILE A C 1
ATOM 1142 O O . ILE A 1 157 ? 4.594 -7.626 -0.600 1.00 98.81 157 ILE A O 1
ATOM 1146 N N . SER A 1 158 ? 2.755 -8.518 -1.529 1.00 98.81 158 SER A N 1
ATOM 1147 C CA . SER A 1 158 ? 3.484 -9.535 -2.299 1.00 98.81 158 SER A CA 1
ATOM 1148 C C . SER A 1 158 ? 4.493 -8.911 -3.259 1.00 98.81 158 SER A C 1
ATOM 1150 O O . SER A 1 158 ? 5.631 -9.367 -3.328 1.00 98.81 158 SER A O 1
ATOM 1152 N N . ARG A 1 159 ? 4.112 -7.829 -3.944 1.00 98.75 159 ARG A N 1
ATOM 1153 C CA . ARG A 1 159 ? 4.962 -7.109 -4.901 1.00 98.75 159 ARG A CA 1
ATOM 1154 C C . ARG A 1 159 ? 6.146 -6.447 -4.210 1.00 98.75 159 ARG A C 1
ATOM 1156 O O . ARG A 1 159 ? 7.261 -6.521 -4.711 1.00 98.75 159 ARG A O 1
ATOM 1163 N N . THR A 1 160 ? 5.934 -5.907 -3.009 1.00 98.81 160 THR A N 1
ATOM 1164 C CA . THR A 1 160 ? 7.025 -5.381 -2.176 1.00 98.81 160 THR A CA 1
ATOM 1165 C C . THR A 1 160 ? 8.070 -6.463 -1.875 1.00 98.81 160 THR A C 1
ATOM 1167 O O . THR A 1 160 ? 9.267 -6.235 -2.055 1.00 98.81 160 THR A O 1
ATOM 1170 N N . TRP A 1 161 ? 7.637 -7.660 -1.462 1.00 98.81 161 TRP A N 1
ATOM 1171 C CA . TRP A 1 161 ? 8.554 -8.762 -1.149 1.00 98.81 161 TRP A CA 1
ATOM 1172 C C . TRP A 1 161 ? 9.193 -9.395 -2.389 1.00 98.81 161 TRP A C 1
ATOM 1174 O O . TRP A 1 161 ? 10.351 -9.803 -2.328 1.00 98.81 161 TRP A O 1
ATOM 1184 N N . GLN A 1 162 ? 8.495 -9.427 -3.525 1.00 98.88 162 GLN A N 1
ATOM 1185 C CA . GLN A 1 162 ? 9.061 -9.849 -4.810 1.00 98.88 162 GLN A CA 1
ATOM 1186 C C . GLN A 1 162 ? 10.169 -8.898 -5.279 1.00 98.88 162 GLN A C 1
ATOM 1188 O O . GLN A 1 162 ? 11.218 -9.369 -5.720 1.00 98.88 162 GLN A O 1
ATOM 1193 N N . THR A 1 163 ? 9.992 -7.580 -5.124 1.00 98.75 163 THR A N 1
ATOM 1194 C CA . THR A 1 163 ? 11.055 -6.601 -5.400 1.00 98.75 163 THR A CA 1
ATOM 1195 C C . THR A 1 163 ? 12.240 -6.795 -4.456 1.00 98.75 163 THR A C 1
ATOM 1197 O O . THR A 1 163 ? 13.367 -6.913 -4.933 1.00 98.75 163 THR A O 1
ATOM 1200 N N . ALA A 1 164 ? 12.010 -6.946 -3.144 1.00 98.44 164 ALA A N 1
ATOM 1201 C CA . ALA A 1 164 ? 13.084 -7.229 -2.184 1.00 98.44 164 ALA A CA 1
ATOM 1202 C C . ALA A 1 164 ? 13.865 -8.506 -2.541 1.00 98.44 164 ALA A C 1
ATOM 1204 O O . ALA A 1 164 ? 15.097 -8.523 -2.504 1.00 98.44 164 ALA A O 1
ATOM 1205 N N . HIS A 1 165 ? 13.151 -9.570 -2.922 1.00 98.62 165 HIS A N 1
ATOM 1206 C CA . HIS A 1 165 ? 13.739 -10.830 -3.362 1.00 98.62 165 HIS A CA 1
ATOM 1207 C C . HIS A 1 165 ? 14.592 -10.649 -4.621 1.00 98.62 165 HIS A C 1
ATOM 1209 O O . HIS A 1 165 ? 15.765 -11.022 -4.613 1.00 98.62 165 HIS A O 1
ATOM 1215 N N . LYS A 1 166 ? 14.043 -10.039 -5.681 1.00 98.62 166 LYS A N 1
ATOM 1216 C CA . LYS A 1 166 ? 14.779 -9.789 -6.930 1.00 98.62 166 LYS A CA 1
ATOM 1217 C C . LYS A 1 166 ? 16.048 -8.979 -6.666 1.00 98.62 166 LYS A C 1
ATOM 1219 O O . LYS A 1 166 ? 17.110 -9.317 -7.181 1.00 98.62 166 LYS A O 1
ATOM 1224 N N . MET A 1 167 ? 15.954 -7.944 -5.836 1.00 97.94 167 MET A N 1
ATOM 1225 C CA . MET A 1 167 ? 17.092 -7.090 -5.505 1.00 97.94 167 MET A CA 1
ATOM 1226 C C . MET A 1 167 ? 18.152 -7.819 -4.687 1.00 97.94 167 MET A C 1
ATOM 1228 O O . MET A 1 167 ? 19.334 -7.647 -4.960 1.00 97.94 167 MET A O 1
ATOM 1232 N N . LYS A 1 168 ? 17.767 -8.718 -3.777 1.00 97.50 168 LYS A N 1
ATOM 1233 C CA . LYS A 1 168 ? 18.725 -9.624 -3.132 1.00 97.50 168 LYS A CA 1
ATOM 1234 C C . LYS A 1 168 ? 19.435 -10.525 -4.141 1.00 97.50 168 LYS A C 1
ATOM 1236 O O . LYS A 1 168 ? 20.653 -10.648 -4.082 1.00 97.50 168 LYS A O 1
ATOM 1241 N N . VAL A 1 169 ? 18.689 -11.147 -5.054 1.00 97.88 169 VAL A N 1
ATOM 1242 C CA . VAL A 1 169 ? 19.253 -12.057 -6.065 1.00 97.88 169 VAL A CA 1
ATOM 1243 C C . VAL A 1 169 ? 20.244 -11.329 -6.976 1.00 97.88 169 VAL A C 1
ATOM 1245 O O . VAL A 1 169 ? 21.291 -11.880 -7.293 1.00 97.88 169 VAL A O 1
ATOM 1248 N N . GLN A 1 170 ? 19.937 -10.093 -7.378 1.00 96.81 170 GLN A N 1
ATOM 1249 C CA . GLN A 1 170 ? 20.752 -9.343 -8.339 1.00 96.81 170 GLN A CA 1
ATOM 1250 C C . GLN A 1 170 ? 21.866 -8.503 -7.702 1.00 96.81 170 GLN A C 1
ATOM 1252 O O . GLN A 1 170 ? 22.906 -8.313 -8.326 1.00 96.81 170 GLN A O 1
ATOM 1257 N N . ARG A 1 171 ? 21.661 -7.976 -6.489 1.00 95.19 171 ARG A N 1
ATOM 1258 C CA . ARG A 1 171 ? 22.582 -7.030 -5.828 1.00 95.19 171 ARG A CA 1
ATOM 1259 C C . ARG A 1 171 ? 23.268 -7.602 -4.588 1.00 95.19 171 ARG A C 1
ATOM 1261 O O . ARG A 1 171 ? 24.101 -6.926 -3.998 1.00 95.19 171 ARG A O 1
ATOM 1268 N N . GLY A 1 172 ? 22.922 -8.822 -4.181 1.00 94.75 172 GLY A N 1
ATOM 1269 C CA . GLY A 1 172 ? 23.453 -9.447 -2.974 1.00 94.75 172 GLY A CA 1
ATOM 1270 C C . GLY A 1 172 ? 22.907 -8.834 -1.681 1.00 94.75 172 GLY A C 1
ATOM 1271 O O . GLY A 1 172 ? 21.858 -8.179 -1.654 1.00 94.75 172 GLY A O 1
ATOM 1272 N N . THR A 1 173 ? 23.604 -9.102 -0.582 1.00 92.25 173 THR A N 1
ATOM 1273 C CA . THR A 1 173 ? 23.288 -8.606 0.766 1.00 92.25 173 THR A CA 1
ATOM 1274 C C . THR A 1 173 ? 23.620 -7.115 0.888 1.00 92.25 173 THR A C 1
ATOM 1276 O O . THR A 1 173 ? 24.582 -6.648 0.286 1.00 92.25 173 THR A O 1
ATOM 1279 N N . LEU A 1 174 ? 22.822 -6.351 1.643 1.00 89.56 174 LEU A N 1
ATOM 1280 C CA . LEU A 1 174 ? 23.153 -4.951 1.940 1.00 89.56 174 LEU A CA 1
ATOM 1281 C C . LEU A 1 174 ? 24.373 -4.888 2.874 1.00 89.56 174 LEU A C 1
ATOM 1283 O O . LEU A 1 174 ? 24.529 -5.751 3.726 1.00 89.56 174 LEU A O 1
ATOM 1287 N N . GLU A 1 175 ? 25.212 -3.855 2.765 1.00 83.06 175 GLU A N 1
ATOM 1288 C CA . GLU A 1 175 ? 26.490 -3.781 3.505 1.00 83.06 175 GLU A CA 1
ATOM 1289 C C . GLU A 1 175 ? 26.352 -3.936 5.031 1.00 83.06 175 GLU A C 1
ATOM 1291 O O . GLU A 1 175 ? 27.214 -4.523 5.677 1.00 83.06 175 GLU A O 1
ATOM 1296 N N . ALA A 1 176 ? 25.259 -3.437 5.612 1.00 82.69 176 ALA A N 1
ATOM 1297 C CA . ALA A 1 176 ? 25.001 -3.502 7.052 1.00 82.69 176 ALA A CA 1
ATOM 1298 C C . ALA A 1 176 ? 24.250 -4.774 7.507 1.00 82.69 176 ALA A C 1
ATOM 1300 O O . ALA A 1 176 ? 23.953 -4.919 8.694 1.00 82.69 176 ALA A O 1
ATOM 1301 N N . ASP A 1 177 ? 23.946 -5.699 6.594 1.00 86.75 177 ASP A N 1
ATOM 1302 C CA . ASP A 1 177 ? 23.360 -7.002 6.906 1.00 86.75 177 ASP A CA 1
ATOM 1303 C C . ASP A 1 177 ? 24.466 -8.065 7.093 1.00 86.75 177 ASP A C 1
ATOM 1305 O O . ASP A 1 177 ? 25.283 -8.300 6.205 1.00 86.75 177 ASP A O 1
ATOM 1309 N N . VAL A 1 178 ? 24.486 -8.753 8.247 1.00 86.06 178 VAL A N 1
ATOM 1310 C CA . VAL A 1 178 ? 25.491 -9.787 8.580 1.00 86.06 178 VAL A CA 1
ATOM 1311 C C . VAL A 1 178 ? 24.805 -11.124 8.868 1.00 86.06 178 VAL A C 1
ATOM 1313 O O . VAL A 1 178 ? 24.176 -11.304 9.911 1.00 86.06 178 VAL A O 1
ATOM 1316 N N . GLY A 1 179 ? 24.911 -12.078 7.938 1.00 89.12 179 GLY A N 1
ATOM 1317 C CA . GLY A 1 179 ? 24.331 -13.424 8.080 1.00 89.12 179 GLY A CA 1
ATOM 1318 C C . GLY A 1 179 ? 22.794 -13.482 8.048 1.00 89.12 179 GLY A C 1
ATOM 1319 O O . GLY A 1 179 ? 22.217 -14.501 8.415 1.00 89.12 179 GLY A O 1
ATOM 1320 N N . ASN A 1 180 ? 22.125 -12.398 7.646 1.00 94.00 180 ASN A N 1
ATOM 1321 C CA . ASN A 1 180 ? 20.670 -12.282 7.492 1.00 94.00 180 ASN A CA 1
ATOM 1322 C C . ASN A 1 180 ? 20.331 -11.149 6.496 1.00 94.00 180 ASN A C 1
ATOM 1324 O O . ASN A 1 180 ? 21.239 -10.603 5.881 1.00 94.00 180 ASN A O 1
ATOM 1328 N N . ASP A 1 181 ? 19.048 -10.808 6.330 1.00 96.44 181 ASP A N 1
ATOM 1329 C CA . ASP A 1 181 ? 18.574 -9.715 5.457 1.00 96.44 181 ASP A CA 1
ATOM 1330 C C . ASP A 1 181 ? 17.728 -8.682 6.230 1.00 96.44 181 ASP A C 1
ATOM 1332 O O . ASP A 1 181 ? 16.801 -8.082 5.680 1.00 96.44 181 ASP A O 1
ATOM 1336 N N . ASN A 1 182 ? 17.946 -8.534 7.540 1.00 95.31 182 ASN A N 1
ATOM 1337 C CA . ASN A 1 182 ? 17.048 -7.783 8.417 1.00 95.31 182 ASN A CA 1
ATOM 1338 C C . ASN A 1 182 ? 16.955 -6.302 8.048 1.00 95.31 182 ASN A C 1
ATOM 1340 O O . ASN A 1 182 ? 15.875 -5.724 8.180 1.00 95.31 182 ASN A O 1
ATOM 1344 N N . LEU A 1 183 ? 18.042 -5.670 7.606 1.00 93.81 183 LEU A N 1
ATOM 1345 C CA . LEU A 1 183 ? 18.018 -4.284 7.158 1.00 93.81 183 LEU A CA 1
ATOM 1346 C C . LEU A 1 183 ? 17.176 -4.149 5.892 1.00 93.81 183 LEU A C 1
ATOM 1348 O O . LEU A 1 183 ? 16.313 -3.269 5.842 1.00 93.81 183 LEU A O 1
ATOM 1352 N N . ARG A 1 184 ? 17.351 -5.044 4.909 1.00 95.44 184 ARG A N 1
ATOM 1353 C CA . ARG A 1 184 ? 16.485 -5.071 3.721 1.00 95.44 184 ARG A CA 1
ATOM 1354 C C . ARG A 1 184 ? 15.027 -5.320 4.116 1.00 95.44 184 ARG A C 1
ATOM 1356 O O . ARG A 1 184 ? 14.148 -4.574 3.701 1.00 95.44 184 ARG A O 1
ATOM 1363 N N . ILE A 1 185 ? 14.750 -6.294 4.979 1.00 97.38 185 ILE A N 1
ATOM 1364 C CA . ILE A 1 185 ? 13.390 -6.593 5.458 1.00 97.38 185 ILE A CA 1
ATOM 1365 C C . ILE A 1 185 ?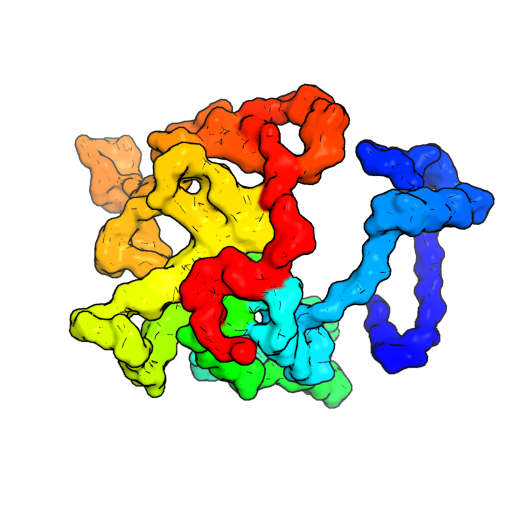 12.758 -5.361 6.118 1.00 97.38 185 ILE A C 1
ATOM 1367 O O . ILE A 1 185 ? 11.634 -4.991 5.776 1.00 97.38 185 ILE A O 1
ATOM 1371 N N . LYS A 1 186 ? 13.491 -4.680 7.007 1.00 95.94 186 LYS A N 1
ATOM 1372 C CA . LYS A 1 186 ? 13.042 -3.440 7.654 1.00 95.94 186 LYS A CA 1
ATOM 1373 C C . LYS A 1 186 ? 12.799 -2.321 6.639 1.00 95.94 186 LYS A C 1
ATOM 1375 O O . LYS A 1 186 ? 11.769 -1.664 6.715 1.00 95.94 186 LYS A O 1
ATOM 1380 N N . ARG A 1 187 ? 13.691 -2.133 5.662 1.00 95.38 187 ARG A N 1
ATOM 1381 C CA . ARG A 1 187 ? 13.530 -1.136 4.588 1.00 95.38 187 ARG A CA 1
ATOM 1382 C C . ARG A 1 187 ? 12.275 -1.368 3.754 1.00 95.38 187 ARG A C 1
ATOM 1384 O O . ARG A 1 187 ? 11.651 -0.409 3.322 1.00 95.38 187 ARG A O 1
ATOM 1391 N N . TYR A 1 188 ? 11.924 -2.620 3.480 1.00 97.75 188 TYR A N 1
ATOM 1392 C CA . TYR A 1 188 ? 10.789 -2.932 2.614 1.00 97.75 188 TYR A CA 1
ATOM 1393 C C . TYR A 1 188 ? 9.458 -2.962 3.365 1.00 97.75 188 TYR A C 1
ATOM 1395 O O . TYR A 1 188 ? 8.460 -2.491 2.824 1.00 97.75 188 TYR A O 1
ATOM 1403 N N . VAL A 1 189 ? 9.423 -3.428 4.620 1.00 98.25 189 VAL A N 1
ATOM 1404 C CA . VAL A 1 189 ? 8.178 -3.415 5.406 1.00 98.25 189 VAL A CA 1
ATOM 1405 C C . VAL A 1 189 ? 7.693 -1.989 5.679 1.00 98.25 189 VAL A C 1
ATOM 1407 O O . VAL A 1 189 ? 6.485 -1.753 5.679 1.00 98.25 189 VAL A O 1
ATOM 1410 N N . THR A 1 190 ? 8.593 -1.008 5.844 1.00 97.06 190 THR A N 1
ATOM 1411 C CA . THR A 1 190 ? 8.204 0.395 6.084 1.00 97.06 190 THR A CA 1
ATOM 1412 C C . THR A 1 190 ? 7.435 1.002 4.907 1.00 97.06 190 THR A C 1
ATOM 1414 O O . THR A 1 190 ? 6.527 1.803 5.138 1.00 97.06 190 THR A O 1
ATOM 1417 N N . LYS A 1 191 ? 7.705 0.556 3.669 1.00 97.75 191 LYS A N 1
ATOM 1418 C CA . LYS A 1 191 ? 7.109 1.079 2.423 1.00 97.75 191 LYS A CA 1
ATOM 1419 C C . LYS A 1 191 ? 5.595 0.902 2.320 1.00 97.75 191 LYS A C 1
ATOM 1421 O O . LYS A 1 191 ? 4.957 1.661 1.599 1.00 97.75 191 LYS A O 1
ATOM 1426 N N . TYR A 1 192 ? 5.014 -0.064 3.031 1.00 98.25 192 TYR A N 1
ATOM 1427 C CA . TYR A 1 192 ? 3.561 -0.289 3.060 1.00 98.25 192 TYR A CA 1
ATOM 1428 C C . TYR A 1 192 ? 2.964 -0.239 4.475 1.00 98.25 192 TYR A C 1
ATOM 1430 O O . TYR A 1 192 ? 1.792 -0.560 4.660 1.00 98.25 192 TYR A O 1
ATOM 1438 N N . THR A 1 193 ? 3.752 0.155 5.480 1.00 98.50 193 THR A N 1
ATOM 1439 C CA . THR A 1 193 ? 3.299 0.259 6.876 1.00 98.50 193 THR A CA 1
ATOM 1440 C C . THR A 1 193 ? 3.462 1.687 7.394 1.00 98.50 193 THR A C 1
ATOM 1442 O O . THR A 1 193 ? 2.536 2.491 7.278 1.00 98.50 193 THR A O 1
ATOM 1445 N N . ILE A 1 194 ? 4.632 2.035 7.931 1.00 96.38 194 ILE A N 1
ATOM 1446 C CA . ILE A 1 194 ? 4.835 3.311 8.619 1.00 96.38 194 ILE A CA 1
ATOM 1447 C C . ILE A 1 194 ? 5.002 4.489 7.655 1.00 96.38 194 ILE A C 1
ATOM 1449 O O . ILE A 1 194 ? 4.501 5.568 7.954 1.00 96.38 194 ILE A O 1
ATOM 1453 N N . ASN A 1 195 ? 5.625 4.305 6.485 1.00 95.06 195 ASN A N 1
ATOM 1454 C CA . ASN A 1 195 ? 5.865 5.413 5.554 1.00 95.06 195 ASN A CA 1
ATOM 1455 C C . ASN A 1 195 ? 4.562 5.983 4.970 1.00 95.06 195 ASN A C 1
ATOM 1457 O O . ASN A 1 195 ? 4.387 7.200 5.039 1.00 95.06 195 ASN A O 1
ATOM 1461 N N . PRO A 1 196 ? 3.598 5.162 4.493 1.00 94.69 196 PRO A N 1
ATOM 1462 C CA . PRO A 1 196 ? 2.278 5.669 4.119 1.00 94.69 196 PRO A CA 1
ATOM 1463 C C . PRO A 1 196 ? 1.568 6.375 5.276 1.00 94.69 196 PRO A C 1
ATOM 1465 O O . PRO A 1 196 ? 0.925 7.402 5.068 1.00 94.69 196 PRO A O 1
ATOM 1468 N N . ALA A 1 197 ? 1.693 5.850 6.500 1.00 94.75 197 ALA A N 1
ATOM 1469 C CA . ALA A 1 197 ? 1.068 6.452 7.671 1.00 94.75 197 ALA A CA 1
ATOM 1470 C C . ALA A 1 197 ? 1.683 7.817 8.015 1.00 94.75 197 ALA A C 1
ATOM 1472 O O . ALA A 1 197 ? 0.946 8.730 8.364 1.00 94.75 197 ALA A O 1
ATOM 1473 N N . ILE A 1 198 ? 3.002 7.988 7.895 1.00 91.50 198 ILE A N 1
ATOM 1474 C CA . ILE A 1 198 ? 3.665 9.287 8.085 1.00 91.50 198 ILE A CA 1
ATOM 1475 C C . ILE A 1 198 ? 3.240 10.266 6.990 1.00 91.50 198 ILE A C 1
ATOM 1477 O O . ILE A 1 198 ? 2.780 11.357 7.313 1.00 91.50 198 ILE A O 1
ATOM 1481 N N . ALA A 1 199 ? 3.326 9.858 5.720 1.00 88.69 199 ALA A N 1
ATOM 1482 C CA . ALA A 1 199 ? 3.007 10.716 4.578 1.00 88.69 199 ALA A CA 1
ATOM 1483 C C . ALA A 1 199 ? 1.569 11.261 4.614 1.00 88.69 199 ALA A C 1
ATOM 1485 O O . ALA A 1 199 ? 1.315 12.362 4.143 1.00 88.69 199 ALA A O 1
ATOM 1486 N N . ASN A 1 200 ? 0.638 10.509 5.210 1.00 90.94 200 ASN A N 1
ATOM 1487 C CA . ASN A 1 200 ? -0.771 10.890 5.320 1.00 90.94 200 ASN A CA 1
ATOM 1488 C C . ASN A 1 200 ? -1.165 11.432 6.711 1.00 90.94 200 ASN A C 1
ATOM 1490 O O . ASN A 1 200 ? -2.352 11.599 6.985 1.00 90.94 200 ASN A O 1
ATOM 1494 N N . GLY A 1 201 ? -0.210 11.655 7.622 1.00 92.56 201 GLY A N 1
ATOM 1495 C CA . GLY A 1 201 ? -0.496 12.200 8.955 1.00 92.56 201 GLY A CA 1
ATOM 1496 C C . GLY A 1 201 ? -1.264 11.256 9.894 1.00 92.56 201 GLY A C 1
ATOM 1497 O O . GLY A 1 201 ? -2.035 11.690 10.751 1.00 92.56 201 GLY A O 1
ATOM 1498 N N . LEU A 1 202 ? -1.083 9.945 9.723 1.00 95.06 202 LEU A N 1
ATOM 1499 C CA . LEU A 1 202 ? -1.791 8.863 10.423 1.00 95.06 202 LEU A CA 1
ATOM 1500 C C . LEU A 1 202 ? -0.908 8.104 11.427 1.00 95.06 202 LEU A C 1
ATOM 1502 O O . LEU A 1 202 ? -1.405 7.256 12.172 1.00 95.06 202 LEU A O 1
ATOM 1506 N N . SER A 1 203 ? 0.401 8.371 11.442 1.00 94.62 203 SER A N 1
ATOM 1507 C CA . SER A 1 203 ? 1.422 7.559 12.128 1.00 94.62 203 SER A CA 1
ATOM 1508 C C . SER A 1 203 ? 1.243 7.446 13.644 1.00 94.62 203 SER A C 1
ATOM 1510 O O . SER A 1 203 ? 1.704 6.471 14.237 1.00 94.62 203 SER A O 1
ATOM 1512 N N . LYS A 1 204 ? 0.531 8.390 14.274 1.00 95.00 204 LYS A N 1
ATOM 1513 C CA . LYS A 1 204 ? 0.126 8.313 15.688 1.00 95.00 204 LYS A CA 1
ATOM 1514 C C . LYS A 1 204 ? -0.830 7.147 15.964 1.00 95.00 204 LYS A C 1
ATOM 1516 O O . LYS A 1 204 ? -0.854 6.627 17.074 1.00 95.00 204 LYS A O 1
ATOM 1521 N N . PHE A 1 205 ? -1.640 6.762 14.982 1.00 97.19 205 PHE A N 1
ATOM 1522 C CA . PHE A 1 205 ? -2.721 5.796 15.159 1.00 97.19 205 PHE A CA 1
ATOM 1523 C C . PHE A 1 205 ? -2.378 4.411 14.614 1.00 97.19 205 PHE A C 1
ATOM 1525 O O . PHE A 1 205 ? -2.797 3.419 15.202 1.00 97.19 205 PHE A O 1
ATOM 1532 N N . VAL A 1 206 ? -1.661 4.336 13.490 1.00 97.94 206 VAL A N 1
ATOM 1533 C CA . VAL A 1 206 ? -1.427 3.095 12.731 1.00 97.94 206 VAL A CA 1
ATOM 1534 C C . VAL A 1 206 ? -0.027 3.076 12.101 1.00 97.94 206 VAL A C 1
ATOM 1536 O O . VAL A 1 206 ? 0.746 4.025 12.233 1.00 97.94 206 VAL A O 1
ATOM 1539 N N . GLY A 1 207 ? 0.298 1.989 11.397 1.00 96.50 207 GLY A N 1
ATOM 1540 C CA . GLY A 1 207 ? 1.496 1.880 10.559 1.00 96.50 207 GLY A CA 1
ATOM 1541 C C . GLY A 1 207 ? 2.664 1.127 11.193 1.00 96.50 207 GLY A C 1
ATOM 1542 O O . GLY A 1 207 ? 3.660 0.900 10.521 1.00 96.50 207 GLY A O 1
ATOM 1543 N N . SER A 1 208 ? 2.571 0.704 12.453 1.00 98.06 208 SER A N 1
ATOM 1544 C CA . SER A 1 208 ? 3.604 -0.111 13.107 1.00 98.06 208 SER A CA 1
ATOM 1545 C C . SER A 1 208 ? 3.065 -0.796 14.364 1.00 98.06 208 SER A C 1
ATOM 1547 O O . SER A 1 208 ? 2.017 -0.423 14.893 1.00 98.06 208 SER A O 1
ATOM 1549 N N . VAL A 1 209 ? 3.802 -1.801 14.844 1.00 98.44 209 VAL A N 1
ATOM 1550 C CA . VAL A 1 209 ? 3.512 -2.503 16.100 1.00 98.44 209 VAL A CA 1
ATOM 1551 C C . VAL A 1 209 ? 4.200 -1.759 17.245 1.00 98.44 209 VAL A C 1
ATOM 1553 O O . VAL A 1 209 ? 5.318 -2.087 17.633 1.00 98.44 209 VAL A O 1
ATOM 1556 N N . GLU A 1 210 ? 3.542 -0.718 17.751 1.00 98.06 210 GLU A N 1
ATOM 1557 C CA . GLU A 1 210 ? 4.028 0.126 18.848 1.00 98.06 210 GLU A CA 1
ATOM 1558 C C . GLU A 1 210 ? 2.918 0.357 19.881 1.00 98.06 210 GLU A C 1
ATOM 1560 O O . GLU A 1 210 ? 1.735 0.445 19.539 1.00 98.06 210 GLU A O 1
ATOM 1565 N N . VAL A 1 211 ? 3.296 0.467 21.157 1.00 98.06 211 VAL A N 1
ATOM 1566 C CA . VAL A 1 211 ? 2.347 0.714 22.253 1.00 98.06 211 VAL A CA 1
ATOM 1567 C C . VAL A 1 211 ? 1.604 2.033 22.021 1.00 98.06 211 VAL A C 1
ATOM 1569 O O . VAL A 1 211 ? 2.202 3.045 21.668 1.00 98.06 211 VAL A O 1
ATOM 1572 N N . GLY A 1 212 ? 0.286 2.019 22.232 1.00 96.75 212 GLY A N 1
ATOM 1573 C CA . GLY A 1 212 ? -0.586 3.186 22.058 1.00 96.75 212 GLY A CA 1
ATOM 1574 C C . GLY A 1 212 ? -1.188 3.336 20.656 1.00 96.75 212 GLY A C 1
ATOM 1575 O O . GLY A 1 212 ? -2.136 4.109 20.500 1.00 96.75 212 GLY A O 1
ATOM 1576 N N . LYS A 1 213 ? -0.709 2.581 19.657 1.00 98.06 213 LYS A N 1
ATOM 1577 C CA . LYS A 1 213 ? -1.343 2.493 18.332 1.00 98.06 213 LYS A CA 1
ATOM 1578 C C . LYS A 1 213 ? -2.511 1.507 18.337 1.00 98.06 213 LYS A C 1
ATOM 1580 O O . LYS A 1 213 ? -2.670 0.696 19.250 1.00 98.06 213 LYS A O 1
ATOM 1585 N N . LEU A 1 214 ? -3.353 1.590 17.311 1.00 98.12 214 LEU A N 1
ATOM 1586 C CA . LEU A 1 214 ? -4.465 0.669 17.118 1.00 98.12 214 LEU A CA 1
ATOM 1587 C C . LEU A 1 214 ? -3.929 -0.746 16.858 1.00 98.12 214 LEU A C 1
ATOM 1589 O O . LEU A 1 214 ? -2.974 -0.913 16.100 1.00 98.12 214 LEU A O 1
ATOM 1593 N N . ALA A 1 215 ? -4.554 -1.759 17.464 1.00 98.44 215 ALA A N 1
ATOM 1594 C CA . ALA A 1 215 ? -4.179 -3.166 17.304 1.00 98.44 215 ALA A CA 1
ATOM 1595 C C . ALA A 1 215 ? -4.637 -3.729 15.943 1.00 98.44 215 ALA A C 1
ATOM 1597 O O . ALA A 1 215 ? -5.466 -4.637 15.867 1.00 98.44 215 ALA A O 1
ATOM 1598 N N . ASP A 1 216 ? -4.103 -3.146 14.872 1.00 98.75 216 ASP A N 1
ATOM 1599 C CA . ASP A 1 216 ? -4.262 -3.588 13.492 1.00 98.75 216 ASP A CA 1
ATOM 1600 C C . ASP A 1 216 ? -3.074 -4.478 13.131 1.00 98.75 216 ASP A C 1
ATOM 1602 O O . ASP A 1 216 ? -1.984 -4.001 12.815 1.00 98.75 216 ASP A O 1
ATOM 1606 N N . LEU A 1 217 ? -3.275 -5.788 13.247 1.00 98.81 217 LEU A N 1
ATOM 1607 C CA . LEU A 1 217 ? -2.214 -6.788 13.169 1.00 98.81 217 LEU A CA 1
ATOM 1608 C C . LEU A 1 217 ? -2.553 -7.835 12.113 1.00 98.81 217 LEU A C 1
ATOM 1610 O O . LEU A 1 217 ? -3.713 -8.181 11.901 1.00 98.81 217 LEU A O 1
ATOM 1614 N N . VAL A 1 218 ? -1.525 -8.382 11.472 1.00 98.81 218 VAL A N 1
ATOM 1615 C CA . VAL A 1 218 ? -1.678 -9.482 10.517 1.00 98.81 218 VAL A CA 1
ATOM 1616 C C . VAL A 1 218 ? -0.793 -10.633 10.955 1.00 98.81 218 VAL A C 1
ATOM 1618 O O . VAL A 1 218 ? 0.403 -10.449 11.185 1.00 98.81 218 VAL A O 1
ATOM 1621 N N . ILE A 1 219 ? -1.386 -11.818 11.059 1.00 98.69 219 ILE A N 1
ATOM 1622 C CA . ILE A 1 219 ? -0.686 -13.035 11.460 1.00 98.69 219 ILE A CA 1
ATOM 1623 C C . ILE A 1 219 ? -0.368 -13.854 10.216 1.00 98.69 219 ILE A C 1
ATOM 1625 O O . ILE A 1 219 ? -1.230 -14.087 9.366 1.00 98.69 219 ILE A O 1
ATOM 1629 N N . TRP A 1 220 ? 0.876 -14.311 10.130 1.00 98.62 220 TRP A N 1
ATOM 1630 C CA . TRP A 1 220 ? 1.394 -15.054 8.990 1.00 98.62 220 TRP A CA 1
ATOM 1631 C C . TRP A 1 220 ? 2.009 -16.366 9.458 1.00 98.62 220 TRP A C 1
ATOM 1633 O O . TRP A 1 220 ? 2.789 -16.385 10.410 1.00 98.62 220 TRP A O 1
ATOM 1643 N N . LYS A 1 221 ? 1.742 -17.450 8.728 1.00 98.19 221 LYS A N 1
ATOM 1644 C CA . LYS A 1 221 ? 2.665 -18.589 8.708 1.00 98.19 221 LYS A CA 1
ATOM 1645 C C . LYS A 1 221 ? 3.909 -18.182 7.911 1.00 98.19 221 LYS A C 1
ATOM 1647 O O . LYS A 1 221 ? 3.737 -17.626 6.824 1.00 98.19 221 LYS A O 1
ATOM 1652 N N . PRO A 1 222 ? 5.138 -18.490 8.370 1.00 98.44 222 PRO A N 1
ATOM 1653 C CA . PRO A 1 222 ? 6.355 -18.144 7.632 1.00 98.44 222 PRO A CA 1
ATOM 1654 C C . PRO A 1 222 ? 6.348 -18.617 6.171 1.00 98.44 222 PRO A C 1
ATOM 1656 O O . PRO A 1 222 ? 6.745 -17.870 5.285 1.00 98.44 222 PRO A O 1
ATOM 1659 N N . SER A 1 223 ? 5.810 -19.810 5.897 1.00 98.38 223 SER A N 1
ATOM 1660 C CA . SER A 1 223 ? 5.706 -20.370 4.541 1.00 98.38 223 SER A CA 1
ATOM 1661 C C . SER A 1 223 ? 4.740 -19.629 3.606 1.00 98.38 223 SER A C 1
ATOM 1663 O O . SER A 1 223 ? 4.801 -19.832 2.398 1.00 98.38 223 SER A O 1
ATOM 1665 N N . PHE A 1 224 ? 3.863 -18.773 4.138 1.00 98.31 224 PHE A N 1
ATOM 1666 C CA . PHE A 1 224 ? 2.894 -17.980 3.371 1.00 98.31 224 PHE A CA 1
ATOM 1667 C C . PHE A 1 224 ? 3.101 -16.466 3.525 1.00 98.31 224 PHE A C 1
ATOM 1669 O O . PHE A 1 224 ? 2.273 -15.675 3.054 1.00 98.31 224 PHE A O 1
ATOM 1676 N N . PHE A 1 225 ? 4.185 -16.055 4.190 1.00 98.69 225 PHE A N 1
ATOM 1677 C CA . PHE A 1 225 ? 4.475 -14.656 4.472 1.00 98.69 225 PHE A CA 1
ATOM 1678 C C . PHE A 1 225 ? 4.477 -13.815 3.191 1.00 98.69 225 PHE A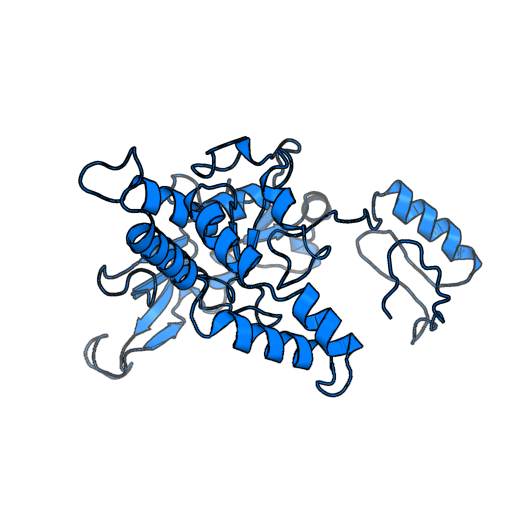 C 1
ATOM 1680 O O . PHE A 1 225 ? 5.094 -14.169 2.188 1.00 98.69 225 PHE A O 1
ATOM 1687 N N . GLY A 1 226 ? 3.748 -12.701 3.225 1.00 96.62 226 GLY A N 1
ATOM 1688 C CA . GLY A 1 226 ? 3.637 -11.766 2.111 1.00 96.62 226 GLY A CA 1
ATOM 1689 C C . GLY A 1 226 ? 2.684 -12.184 0.986 1.00 96.62 226 GLY A C 1
ATOM 1690 O O . GLY A 1 226 ? 2.412 -11.358 0.120 1.00 96.62 226 GLY A O 1
ATOM 1691 N N . ALA A 1 227 ? 2.146 -13.410 1.005 1.00 97.50 227 ALA A N 1
ATOM 1692 C CA . ALA A 1 227 ? 1.213 -13.910 -0.008 1.00 97.50 227 ALA A CA 1
ATOM 1693 C C . ALA A 1 227 ? -0.207 -14.127 0.538 1.00 97.50 227 ALA A C 1
ATOM 1695 O O . ALA A 1 227 ? -1.157 -13.532 0.034 1.00 97.50 227 ALA A O 1
ATOM 1696 N N . LYS A 1 228 ? -0.372 -14.976 1.564 1.00 98.25 228 LYS A N 1
ATOM 1697 C CA . LYS A 1 228 ? -1.684 -15.315 2.148 1.00 98.25 228 LYS A CA 1
ATOM 1698 C C . LYS A 1 228 ? -1.608 -15.322 3.683 1.00 98.25 228 LYS A C 1
ATOM 1700 O O . LYS A 1 228 ? -1.000 -16.235 4.238 1.00 98.25 228 LYS A O 1
ATOM 1705 N N . PRO A 1 229 ? -2.177 -14.328 4.384 1.00 98.31 229 PRO A N 1
ATOM 1706 C CA . PRO A 1 229 ? -2.153 -14.308 5.844 1.00 98.31 229 PRO A CA 1
ATOM 1707 C C . PRO A 1 229 ? -3.079 -15.378 6.434 1.00 98.31 229 PRO A C 1
ATOM 1709 O O . PRO A 1 229 ? -4.002 -15.851 5.774 1.00 98.31 229 PRO A O 1
ATOM 1712 N N . GLU A 1 230 ? -2.849 -15.731 7.698 1.00 98.44 230 GLU A N 1
ATOM 1713 C CA . GLU A 1 230 ? -3.739 -16.618 8.460 1.00 98.44 230 GLU A CA 1
ATOM 1714 C C . GLU A 1 230 ? -4.958 -15.861 8.984 1.00 98.44 230 GLU A C 1
ATOM 1716 O O . GLU A 1 230 ? -6.082 -16.359 8.932 1.00 98.44 230 GLU A O 1
ATOM 1721 N N . MET A 1 231 ? -4.730 -14.646 9.488 1.00 98.25 231 MET A N 1
ATOM 1722 C CA . MET A 1 231 ? -5.779 -13.770 9.994 1.00 98.25 231 MET A CA 1
ATOM 1723 C C . MET A 1 231 ? -5.364 -12.301 9.981 1.00 98.25 231 MET A C 1
ATOM 1725 O O . MET A 1 231 ? -4.180 -11.962 10.053 1.00 98.25 231 MET A O 1
ATOM 1729 N N . VAL A 1 232 ? -6.375 -11.440 9.917 1.00 98.81 232 VAL A N 1
ATOM 1730 C CA . VAL A 1 232 ? -6.284 -9.984 9.983 1.00 98.81 232 VAL A CA 1
ATOM 1731 C C . VAL A 1 232 ? -7.098 -9.520 11.184 1.00 98.81 232 VAL A C 1
ATOM 1733 O O . VAL A 1 232 ? -8.311 -9.738 11.254 1.00 98.81 232 VAL A O 1
ATOM 1736 N N . ILE A 1 233 ? -6.416 -8.876 12.121 1.00 98.81 233 ILE A N 1
ATOM 1737 C CA . ILE A 1 233 ? -6.969 -8.301 13.342 1.00 98.81 233 ILE A CA 1
ATOM 1738 C C . ILE A 1 233 ? -7.136 -6.802 13.107 1.00 98.81 233 ILE A C 1
ATOM 1740 O O . ILE A 1 233 ? -6.215 -6.142 12.628 1.00 98.81 233 ILE A O 1
ATOM 1744 N N . LYS A 1 234 ? -8.313 -6.268 13.430 1.00 98.62 234 LYS A N 1
ATOM 1745 C CA . LYS A 1 234 ? -8.655 -4.853 13.310 1.00 98.62 234 LYS A CA 1
ATOM 1746 C C . LYS A 1 234 ? -9.108 -4.347 14.672 1.00 98.62 234 LYS A C 1
ATOM 1748 O O . LYS A 1 234 ? -10.108 -4.826 15.196 1.00 98.62 234 LYS A O 1
ATOM 1753 N N . GLY A 1 235 ? -8.383 -3.382 15.235 1.00 97.62 235 GLY A N 1
ATOM 1754 C CA . GLY A 1 235 ? -8.698 -2.791 16.539 1.00 97.62 235 GLY A CA 1
ATOM 1755 C C . GLY A 1 235 ? -8.823 -3.804 17.682 1.00 97.62 235 GLY A C 1
ATOM 1756 O O . GLY A 1 235 ? -9.569 -3.550 18.617 1.00 97.62 235 GLY A O 1
ATOM 1757 N N . GLY A 1 236 ? -8.110 -4.933 17.608 1.00 97.25 236 GLY A N 1
ATOM 1758 C CA . GLY A 1 236 ? -8.146 -6.001 18.615 1.00 97.25 236 GLY A CA 1
ATOM 1759 C C . GLY A 1 236 ? -9.064 -7.187 18.295 1.00 97.25 236 GLY A C 1
ATOM 1760 O O . GLY A 1 236 ? -8.859 -8.251 18.870 1.00 97.25 236 GLY A O 1
ATOM 1761 N N . ASP A 1 237 ? -9.986 -7.065 17.335 1.00 97.88 237 ASP A N 1
ATOM 1762 C CA . ASP A 1 237 ? -10.875 -8.163 16.928 1.00 97.88 237 ASP A CA 1
ATOM 1763 C C . ASP A 1 237 ? -10.458 -8.782 15.593 1.00 97.88 237 ASP A C 1
ATOM 1765 O O . ASP A 1 237 ? -10.033 -8.090 14.666 1.00 97.88 237 ASP A O 1
ATOM 1769 N N . ILE A 1 238 ? -10.644 -10.095 15.445 1.00 98.56 238 ILE A N 1
ATOM 1770 C CA . ILE A 1 238 ? -10.414 -10.777 14.166 1.00 98.56 238 ILE A CA 1
ATOM 1771 C C . ILE A 1 238 ? -11.475 -10.303 13.165 1.00 98.56 238 ILE A C 1
ATOM 1773 O O . ILE A 1 238 ? -12.667 -10.573 13.326 1.00 98.56 238 ILE A O 1
ATOM 1777 N N . ALA A 1 239 ? -11.036 -9.607 12.117 1.00 98.50 239 ALA A N 1
ATOM 1778 C CA . ALA A 1 239 ? -11.897 -9.103 11.052 1.00 98.50 239 ALA A CA 1
ATOM 1779 C C . ALA A 1 239 ? -12.007 -10.096 9.891 1.00 98.50 239 ALA A C 1
ATOM 1781 O O . ALA A 1 239 ? -13.085 -10.253 9.324 1.00 98.50 239 ALA A O 1
ATOM 1782 N N . TRP A 1 240 ? -10.914 -10.783 9.556 1.00 98.81 240 TRP A N 1
ATOM 1783 C CA . TRP A 1 240 ? -10.871 -11.823 8.525 1.00 98.81 240 TRP A CA 1
ATOM 1784 C C . TRP A 1 240 ? -9.908 -12.938 8.929 1.00 98.81 240 TRP A C 1
ATOM 1786 O O . TRP A 1 240 ? -8.872 -12.660 9.531 1.00 98.81 240 TRP A O 1
ATOM 1796 N N . ALA A 1 241 ? -10.214 -14.185 8.574 1.00 98.69 241 ALA A N 1
ATOM 1797 C CA . ALA A 1 241 ? -9.334 -15.328 8.831 1.00 98.69 241 ALA A CA 1
ATOM 1798 C C . ALA A 1 241 ? -9.558 -16.476 7.840 1.00 98.69 241 ALA A C 1
ATOM 1800 O O . ALA A 1 241 ? -10.631 -16.590 7.240 1.00 98.69 241 ALA A O 1
ATOM 1801 N N . ASN A 1 242 ? -8.551 -17.340 7.702 1.00 98.19 242 ASN A N 1
ATOM 1802 C CA . ASN A 1 242 ? -8.679 -18.617 7.007 1.00 98.19 242 ASN A CA 1
ATOM 1803 C C . ASN A 1 242 ? -9.612 -19.540 7.799 1.00 98.19 242 ASN A C 1
ATOM 1805 O O . ASN A 1 242 ? -9.362 -19.832 8.966 1.00 98.19 242 ASN A O 1
ATOM 1809 N N . MET A 1 243 ? -10.691 -19.988 7.158 1.00 98.31 243 MET A N 1
ATOM 1810 C CA . MET A 1 243 ? -11.727 -20.801 7.786 1.00 98.31 243 MET A CA 1
ATOM 1811 C C . MET A 1 243 ? -12.224 -21.891 6.834 1.00 98.31 243 MET A C 1
ATOM 1813 O O . MET A 1 243 ? -12.558 -21.602 5.674 1.00 98.31 243 MET A O 1
ATOM 1817 N N . GLY A 1 244 ? -12.257 -23.123 7.346 1.00 98.06 244 GLY A N 1
ATOM 1818 C CA . GLY A 1 244 ? -12.721 -24.332 6.668 1.00 98.06 244 GLY A CA 1
ATOM 1819 C C . GLY A 1 244 ? -14.237 -24.416 6.488 1.00 98.06 244 GLY A C 1
ATOM 1820 O O . GLY A 1 244 ? -14.937 -23.398 6.442 1.00 98.06 244 GLY A O 1
ATOM 1821 N N . ASP A 1 245 ? -14.742 -25.640 6.359 1.00 98.12 245 ASP A N 1
ATOM 1822 C CA . ASP A 1 245 ? -16.178 -25.921 6.375 1.00 98.12 245 ASP A CA 1
ATOM 1823 C C . ASP A 1 245 ? -16.797 -25.561 7.738 1.00 98.12 245 ASP A C 1
ATOM 1825 O O . ASP A 1 245 ? -16.353 -26.018 8.789 1.00 98.12 245 ASP A O 1
ATOM 1829 N N . ALA A 1 246 ? -17.846 -24.738 7.709 1.00 97.50 246 ALA A N 1
ATOM 1830 C CA . ALA A 1 246 ? -18.523 -24.242 8.902 1.00 97.50 246 ALA A CA 1
ATOM 1831 C C . ALA A 1 246 ? -19.342 -25.321 9.632 1.00 97.50 246 ALA A C 1
ATOM 1833 O O . ALA A 1 246 ? -19.656 -25.135 10.805 1.00 97.50 246 ALA A O 1
ATOM 1834 N N . ASN A 1 247 ? -19.698 -26.420 8.957 1.00 98.19 247 ASN A N 1
ATOM 1835 C CA . ASN A 1 247 ? -20.414 -27.544 9.569 1.00 98.19 247 ASN A CA 1
ATOM 1836 C C . ASN A 1 247 ? -19.475 -28.669 10.050 1.00 98.19 247 ASN A C 1
ATOM 1838 O O . ASN A 1 247 ? -19.934 -29.679 10.583 1.00 98.19 247 ASN A O 1
ATOM 1842 N N . ALA A 1 248 ? -18.163 -28.532 9.848 1.00 98.25 248 ALA A N 1
ATOM 1843 C CA . ALA A 1 248 ? -17.208 -29.541 10.274 1.00 98.25 248 ALA A CA 1
ATOM 1844 C C . ALA A 1 248 ? -16.971 -29.513 11.794 1.00 98.25 248 ALA A C 1
ATOM 1846 O O . ALA A 1 248 ? -17.263 -28.540 12.486 1.00 98.25 248 ALA A O 1
ATOM 1847 N N . SER A 1 249 ? -16.407 -30.597 12.328 1.00 97.69 249 SER A N 1
ATOM 1848 C CA . SER A 1 249 ? -16.167 -30.748 13.771 1.00 97.69 249 SER A CA 1
ATOM 1849 C C . SER A 1 249 ? -15.046 -29.856 14.323 1.00 97.69 249 SER A C 1
ATOM 1851 O O . SER A 1 249 ? -14.984 -29.638 15.531 1.00 97.69 249 SER A O 1
ATOM 1853 N N . ILE A 1 250 ? -14.158 -29.354 13.461 1.00 97.62 250 ILE A N 1
ATOM 1854 C CA . ILE A 1 250 ? -13.064 -28.423 13.779 1.00 97.62 250 ILE A CA 1
ATOM 1855 C C . ILE A 1 250 ? -12.905 -27.414 12.626 1.00 97.62 250 ILE A C 1
ATOM 1857 O O . ILE A 1 250 ? -13.526 -27.566 11.583 1.00 97.62 250 ILE A O 1
ATOM 1861 N N . LEU A 1 251 ? -12.068 -26.386 12.795 1.00 93.81 251 LEU A N 1
ATOM 1862 C CA . LEU A 1 251 ? -12.015 -25.200 11.912 1.00 93.81 251 LEU A CA 1
ATOM 1863 C C . LEU A 1 251 ? -11.188 -25.376 10.616 1.00 93.81 251 LEU A C 1
ATOM 1865 O O . LEU A 1 251 ? -11.181 -24.495 9.757 1.00 93.81 251 LEU A O 1
ATOM 1869 N N . THR A 1 252 ? -10.436 -26.471 10.502 1.00 97.38 252 THR A N 1
ATOM 1870 C CA . THR A 1 252 ? -9.451 -26.739 9.438 1.00 97.38 252 THR A CA 1
ATOM 1871 C C . THR A 1 252 ? -9.880 -27.659 8.281 1.00 97.38 252 THR A C 1
ATOM 1873 O O . THR A 1 252 ? -9.145 -27.673 7.294 1.00 97.38 252 THR A O 1
ATOM 1876 N N . PRO A 1 253 ? -10.986 -28.433 8.325 1.00 98.56 253 PRO A N 1
ATOM 1877 C CA . PRO A 1 253 ? -11.411 -29.252 7.200 1.00 98.56 253 PRO A CA 1
ATOM 1878 C C . PRO A 1 253 ? -11.749 -28.398 5.983 1.00 98.56 253 PRO A C 1
ATOM 1880 O O . PRO A 1 253 ? -12.335 -27.319 6.089 1.00 98.56 253 PRO A O 1
ATOM 1883 N N . GLU A 1 254 ? -11.354 -28.895 4.819 1.00 98.25 254 GLU A N 1
ATOM 1884 C CA . GLU A 1 254 ? -11.512 -28.199 3.548 1.00 98.25 254 GLU A CA 1
ATOM 1885 C C . GLU A 1 254 ? -12.995 -27.982 3.177 1.00 98.25 254 GLU A C 1
ATOM 1887 O O . GLU A 1 254 ? -13.839 -28.808 3.528 1.00 98.25 254 GLU A O 1
ATOM 1892 N N . PRO A 1 255 ? -13.333 -26.913 2.424 1.00 98.00 255 PRO A N 1
ATOM 1893 C CA . PRO A 1 255 ? -12.421 -25.945 1.811 1.00 98.00 255 PRO A CA 1
ATOM 1894 C C . PRO A 1 255 ? -12.065 -24.762 2.727 1.00 98.00 255 PRO A C 1
ATOM 1896 O O . PRO A 1 255 ? -12.934 -23.968 3.111 1.00 98.00 255 PRO A O 1
ATOM 1899 N N . VAL A 1 256 ? -10.767 -24.573 2.978 1.00 98.25 256 VAL A N 1
ATOM 1900 C CA . VAL A 1 256 ? -10.234 -23.426 3.721 1.00 98.25 256 VAL A CA 1
ATOM 1901 C C . VAL A 1 256 ? -10.137 -22.207 2.807 1.00 98.25 256 VAL A C 1
ATOM 1903 O O . VAL A 1 256 ? -9.479 -22.218 1.765 1.00 98.25 256 VAL A O 1
ATOM 1906 N N . ARG A 1 257 ? -10.816 -21.123 3.192 1.00 98.06 257 ARG A N 1
ATOM 1907 C CA . ARG A 1 257 ? -10.827 -19.845 2.460 1.00 98.06 257 ARG A CA 1
ATOM 1908 C C . ARG A 1 257 ? -10.722 -18.679 3.435 1.00 98.06 257 ARG A C 1
ATOM 1910 O O . ARG A 1 257 ? -11.144 -18.804 4.581 1.00 98.06 257 ARG A O 1
ATOM 1917 N N . MET A 1 258 ? -10.218 -17.537 2.973 1.00 98.25 258 MET A N 1
ATOM 1918 C CA . MET A 1 258 ? -10.262 -16.295 3.748 1.00 98.25 258 MET A CA 1
ATOM 1919 C C . MET A 1 258 ? -11.719 -15.820 3.828 1.00 98.25 258 MET A C 1
ATOM 1921 O O . MET A 1 258 ? -12.358 -15.618 2.793 1.00 98.25 258 MET A O 1
ATOM 1925 N N . ARG A 1 259 ? -12.268 -15.684 5.038 1.00 98.38 259 ARG A N 1
ATOM 1926 C CA . ARG A 1 259 ? -13.678 -15.329 5.279 1.00 98.38 259 ARG A CA 1
ATOM 1927 C C . ARG A 1 259 ? -13.794 -14.153 6.255 1.00 98.38 259 ARG A C 1
ATOM 1929 O O . ARG A 1 259 ? -12.921 -14.013 7.118 1.00 98.38 259 ARG A O 1
ATOM 1936 N N . PRO A 1 260 ? -14.852 -13.327 6.152 1.00 98.19 260 PRO A N 1
ATOM 1937 C CA . PRO A 1 260 ? -15.125 -12.296 7.144 1.00 98.19 260 PRO A CA 1
ATOM 1938 C C . PRO A 1 260 ? -15.477 -12.941 8.489 1.00 98.19 260 PRO A C 1
ATOM 1940 O O . PRO A 1 260 ? -16.210 -13.928 8.543 1.00 98.19 260 PRO A O 1
ATOM 1943 N N . MET A 1 261 ? -14.945 -12.372 9.565 1.00 98.31 261 MET A N 1
ATOM 1944 C CA . MET A 1 261 ? -15.137 -12.806 10.951 1.00 98.31 261 MET A CA 1
ATOM 1945 C C . MET A 1 261 ? -15.949 -11.757 11.724 1.00 98.31 261 MET A C 1
ATOM 1947 O O . MET A 1 261 ? -16.355 -10.737 11.166 1.00 98.31 261 MET A O 1
ATOM 1951 N N . PHE A 1 262 ? -16.193 -11.980 13.018 1.00 97.75 262 PHE A N 1
ATOM 1952 C CA . PHE A 1 262 ? -17.044 -11.103 13.832 1.00 97.75 262 PHE A CA 1
ATOM 1953 C C . PHE A 1 262 ? -16.613 -9.628 13.831 1.00 97.75 262 PHE A C 1
ATOM 1955 O O . PHE A 1 262 ? -17.481 -8.757 13.810 1.00 97.75 262 PHE A O 1
ATOM 1962 N N . GLY A 1 263 ? -15.309 -9.329 13.752 1.00 97.19 263 GLY A N 1
ATOM 1963 C CA . GLY A 1 263 ? -14.799 -7.955 13.664 1.00 97.19 263 GLY A CA 1
ATOM 1964 C C . GLY A 1 263 ? -15.241 -7.191 12.406 1.00 97.19 263 GLY A C 1
ATOM 1965 O O . GLY A 1 263 ? -15.153 -5.965 12.370 1.00 97.19 263 GLY A O 1
ATOM 1966 N N . ALA A 1 264 ? -15.748 -7.888 11.383 1.00 95.94 264 ALA A N 1
ATOM 1967 C CA . ALA A 1 264 ? -16.295 -7.298 10.162 1.00 95.94 264 ALA A CA 1
ATOM 1968 C C . ALA A 1 264 ? -17.832 -7.157 10.173 1.00 95.94 264 ALA A C 1
ATOM 1970 O O . ALA A 1 264 ? -18.392 -6.599 9.229 1.00 95.94 264 ALA A O 1
ATOM 1971 N N . LEU A 1 265 ? -18.529 -7.648 11.205 1.00 94.25 265 LEU A N 1
ATOM 1972 C CA . LEU A 1 265 ? -19.993 -7.696 11.243 1.00 94.25 265 LEU A CA 1
ATOM 1973 C C . LEU A 1 265 ? -20.603 -6.553 12.067 1.00 94.25 265 LEU A C 1
ATOM 1975 O O . LEU A 1 265 ? -20.050 -6.097 13.069 1.00 94.25 265 LEU A O 1
ATOM 1979 N N . GLY A 1 266 ? -21.797 -6.112 11.662 1.00 92.62 266 GLY A N 1
ATOM 1980 C CA . GLY A 1 266 ? -22.601 -5.135 12.397 1.00 92.62 266 GLY A CA 1
ATOM 1981 C C . GLY A 1 266 ? -21.826 -3.863 12.761 1.00 92.62 266 GLY A C 1
ATOM 1982 O O . GLY A 1 266 ? -21.234 -3.207 11.907 1.00 92.62 266 GLY A O 1
ATOM 1983 N N . LYS A 1 267 ? -21.834 -3.507 14.051 1.00 93.31 267 LYS A N 1
ATOM 1984 C CA . LYS A 1 267 ? -21.145 -2.313 14.570 1.00 93.31 267 LYS A CA 1
ATOM 1985 C C . LYS A 1 267 ? -19.674 -2.552 14.931 1.00 93.31 267 LYS A C 1
ATOM 1987 O O . LYS A 1 267 ? -18.978 -1.568 15.188 1.00 93.31 267 LYS A O 1
ATOM 1992 N N . ALA A 1 268 ? -19.185 -3.797 14.915 1.00 93.88 268 ALA A N 1
ATOM 1993 C CA . ALA A 1 268 ? -17.795 -4.113 15.262 1.00 93.88 268 ALA A CA 1
ATOM 1994 C C . ALA A 1 268 ? -16.817 -3.412 14.307 1.00 93.88 268 ALA A C 1
ATOM 1996 O O . ALA A 1 268 ? -15.899 -2.721 14.745 1.00 93.88 268 ALA A O 1
ATOM 1997 N N . GLY A 1 269 ? -17.108 -3.440 13.001 1.00 92.44 269 GLY A N 1
ATOM 1998 C CA . GLY A 1 269 ? -16.285 -2.755 12.001 1.00 92.44 269 GLY A CA 1
ATOM 1999 C C . GLY A 1 269 ? -16.154 -1.248 12.257 1.00 92.44 269 GLY A C 1
ATOM 2000 O O . GLY A 1 269 ? -15.073 -0.680 12.091 1.00 92.44 269 GLY A O 1
ATOM 2001 N N . SER A 1 270 ? -17.230 -0.589 12.708 1.00 93.94 270 SER A N 1
ATOM 2002 C CA . SER A 1 270 ? -17.184 0.826 13.100 1.00 93.94 270 SER A CA 1
ATOM 2003 C C . SER A 1 270 ? -16.492 1.066 14.444 1.00 93.94 270 SER A C 1
ATOM 2005 O O . SER A 1 270 ? -15.759 2.043 14.555 1.00 93.94 270 SER A O 1
ATOM 2007 N N . ALA A 1 271 ? -16.684 0.192 15.435 1.00 95.44 271 ALA A N 1
ATOM 2008 C CA . ALA A 1 271 ? -16.073 0.326 16.758 1.00 95.44 271 ALA A CA 1
ATOM 2009 C C . ALA A 1 271 ? -14.542 0.182 16.709 1.00 95.44 271 ALA A C 1
ATOM 2011 O O . ALA A 1 271 ? -13.829 0.888 17.418 1.00 95.44 271 ALA A O 1
ATOM 2012 N N . ASN A 1 272 ? -14.044 -0.661 15.801 1.00 95.81 272 ASN A N 1
ATOM 2013 C CA . ASN A 1 272 ? -12.634 -1.046 15.728 1.00 95.81 272 ASN A CA 1
ATOM 2014 C C . ASN A 1 272 ? -11.833 -0.285 14.661 1.00 95.81 272 ASN A C 1
ATOM 2016 O O . ASN A 1 272 ? -10.687 -0.627 14.358 1.00 95.81 272 ASN A O 1
ATOM 2020 N N . SER A 1 273 ? -12.426 0.742 14.049 1.00 97.50 273 SER A N 1
ATOM 2021 C CA . SER A 1 273 ? -11.826 1.488 12.940 1.00 97.50 273 SER A CA 1
ATOM 2022 C C . SER A 1 273 ? -11.890 2.993 13.154 1.00 97.50 273 SER A C 1
ATOM 2024 O O . SER A 1 273 ? -12.673 3.500 13.954 1.00 97.50 273 SER A O 1
ATOM 2026 N N . ILE A 1 274 ? -11.088 3.713 12.371 1.00 97.94 274 ILE A N 1
ATOM 2027 C CA . ILE A 1 274 ? -11.038 5.173 12.358 1.00 97.94 274 ILE A CA 1
ATOM 2028 C C . ILE A 1 274 ? -11.361 5.667 10.945 1.00 97.94 274 ILE A C 1
ATOM 2030 O O . ILE A 1 274 ? -10.936 5.069 9.958 1.00 97.94 274 ILE A O 1
ATOM 2034 N N . ALA A 1 275 ? -12.173 6.715 10.847 1.00 97.94 275 ALA A N 1
ATOM 2035 C CA . ALA A 1 275 ? -12.330 7.540 9.659 1.00 97.94 275 ALA A CA 1
ATOM 2036 C C . ALA A 1 275 ? -11.432 8.769 9.830 1.00 97.94 275 ALA A C 1
ATOM 2038 O O . ALA A 1 275 ? -11.691 9.613 10.688 1.00 97.94 275 ALA A O 1
ATOM 2039 N N . PHE A 1 276 ? -10.361 8.835 9.044 1.00 97.00 276 PHE A N 1
ATOM 2040 C CA . PHE A 1 276 ? -9.435 9.960 9.060 1.00 97.00 276 PHE A CA 1
ATOM 2041 C C . PHE A 1 276 ? -9.948 11.081 8.165 1.00 97.00 276 PHE A C 1
ATOM 2043 O O . PHE A 1 276 ? -10.359 10.829 7.033 1.00 97.00 276 PHE A O 1
ATOM 2050 N N . VAL A 1 277 ? -9.944 12.306 8.680 1.00 95.94 277 VAL A N 1
ATOM 2051 C CA . VAL A 1 277 ? -10.455 13.494 7.986 1.00 95.94 277 VAL A CA 1
ATOM 2052 C C . VAL A 1 277 ? -9.568 14.707 8.260 1.00 95.94 277 VAL A C 1
ATOM 2054 O O . VAL A 1 277 ? -8.636 14.642 9.059 1.00 95.94 277 VAL A O 1
ATOM 2057 N N . SER A 1 278 ? -9.840 15.839 7.614 1.00 94.44 278 SER A N 1
ATOM 2058 C CA . SER A 1 278 ? -9.141 17.086 7.931 1.00 94.44 278 SER A CA 1
ATOM 2059 C C . SER A 1 278 ? -9.518 17.607 9.322 1.00 94.44 278 SER A C 1
ATOM 2061 O O . SER A 1 278 ? -10.617 17.356 9.825 1.00 94.44 278 SER A O 1
ATOM 2063 N N . LYS A 1 279 ? -8.635 18.409 9.926 1.00 93.00 279 LYS A N 1
ATOM 2064 C CA . LYS A 1 279 ? -8.939 19.107 11.183 1.00 93.00 279 LYS A CA 1
ATOM 2065 C C . LYS A 1 279 ? -10.219 19.947 11.087 1.00 93.00 279 LYS A C 1
ATOM 2067 O O . LYS A 1 279 ? -11.063 19.861 11.971 1.00 93.00 279 LYS A O 1
ATOM 2072 N N . ALA A 1 280 ? -10.405 20.672 9.984 1.00 94.62 280 ALA A N 1
ATOM 2073 C CA . ALA A 1 280 ? -11.604 21.476 9.752 1.00 94.62 280 ALA A CA 1
ATOM 2074 C C . ALA A 1 280 ? -12.893 20.634 9.757 1.00 94.62 280 ALA A C 1
ATOM 2076 O O . ALA A 1 280 ? -13.915 21.071 10.276 1.00 94.62 280 ALA A O 1
ATOM 2077 N N . ALA A 1 281 ? -12.855 19.410 9.219 1.00 95.50 281 ALA A N 1
ATOM 2078 C CA . ALA A 1 281 ? -14.003 18.511 9.256 1.00 95.50 281 ALA A CA 1
ATOM 2079 C C . ALA A 1 281 ? -14.341 18.088 10.696 1.00 95.50 281 ALA A C 1
ATOM 2081 O O . ALA A 1 281 ? -15.509 18.107 11.087 1.00 95.50 281 ALA A O 1
ATOM 2082 N N . VAL A 1 282 ? -13.333 17.744 11.506 1.00 94.25 282 VAL A N 1
ATOM 2083 C CA . VAL A 1 282 ? -13.548 17.438 12.931 1.00 94.25 282 VAL A CA 1
ATOM 2084 C C . VAL A 1 282 ? -14.148 18.638 13.661 1.00 94.25 282 VAL A C 1
ATOM 2086 O O . VAL A 1 282 ? -15.152 18.472 14.353 1.00 94.25 282 VAL A O 1
ATOM 2089 N N . ASP A 1 283 ? -13.582 19.830 13.462 1.00 95.56 283 ASP A N 1
ATOM 2090 C CA . ASP A 1 283 ? -14.027 21.069 14.111 1.00 95.56 283 ASP A CA 1
ATOM 2091 C C . ASP A 1 283 ? -15.475 21.438 13.711 1.00 95.56 283 ASP A C 1
ATOM 2093 O O . ASP A 1 283 ? -16.244 21.916 14.541 1.00 95.56 283 ASP A O 1
ATOM 2097 N N . ASN A 1 284 ? -15.893 21.115 12.480 1.00 96.94 284 ASN A N 1
ATOM 2098 C CA . ASN A 1 284 ? -17.274 21.264 11.995 1.00 96.94 284 ASN A CA 1
ATOM 2099 C C . ASN A 1 284 ? -18.226 20.135 12.443 1.00 96.94 284 ASN A C 1
ATOM 2101 O O . ASN A 1 284 ? -19.367 20.063 11.987 1.00 96.94 284 ASN A O 1
ATOM 2105 N N . GLY A 1 285 ? -17.781 19.217 13.304 1.00 96.12 285 GLY A N 1
ATOM 2106 C CA . GLY A 1 285 ? -18.642 18.189 13.887 1.00 96.12 285 GLY A CA 1
ATOM 2107 C C . GLY A 1 285 ? -19.151 17.137 12.895 1.00 96.12 285 GLY A C 1
ATOM 2108 O O . GLY A 1 285 ? -20.217 16.559 13.128 1.00 96.12 285 GLY A O 1
ATOM 2109 N N . ILE A 1 286 ? -18.408 16.834 11.815 1.00 96.38 286 ILE A N 1
ATOM 2110 C CA . ILE A 1 286 ? -18.884 15.937 10.736 1.00 96.38 286 ILE A CA 1
ATOM 2111 C C . ILE A 1 286 ? -19.351 14.560 11.222 1.00 96.38 286 ILE A C 1
ATOM 2113 O O . ILE A 1 286 ? -20.223 13.948 10.612 1.00 96.38 286 ILE A O 1
ATOM 2117 N N . LYS A 1 287 ? -18.795 14.065 12.335 1.00 96.81 287 LYS A N 1
ATOM 2118 C CA . LYS A 1 287 ? -19.192 12.784 12.918 1.00 96.81 287 LYS A CA 1
ATOM 2119 C C . LYS A 1 287 ? -20.674 12.797 13.292 1.00 96.81 287 LYS A C 1
ATOM 2121 O O . LYS A 1 287 ? -21.381 11.847 12.974 1.00 96.81 287 LYS A O 1
ATOM 2126 N N . ALA A 1 288 ? -21.125 13.866 13.951 1.00 97.50 288 ALA A N 1
ATOM 2127 C CA . ALA A 1 288 ? -22.520 14.038 14.334 1.00 97.50 288 ALA A CA 1
ATOM 2128 C C . ALA A 1 288 ? -23.384 14.356 13.110 1.00 97.50 288 ALA A C 1
ATOM 2130 O O . ALA A 1 288 ? -24.416 13.719 12.921 1.00 97.50 288 ALA A O 1
ATOM 2131 N N . LEU A 1 289 ? -22.919 15.266 12.245 1.00 97.31 289 LEU A N 1
ATOM 2132 C CA . LEU A 1 289 ? -23.647 15.688 11.044 1.00 97.31 289 LEU A CA 1
ATOM 2133 C C . LEU A 1 289 ? -23.980 14.513 10.111 1.00 97.31 289 LEU A C 1
ATOM 2135 O O . LEU A 1 289 ? -25.075 14.452 9.563 1.00 97.31 289 LEU A O 1
ATOM 2139 N N . TYR A 1 290 ? -23.047 13.574 9.942 1.00 97.25 290 TYR A N 1
ATOM 2140 C CA . TYR A 1 290 ? -23.218 12.406 9.071 1.00 97.25 290 TYR A CA 1
ATOM 2141 C C . TYR A 1 290 ? -23.668 11.142 9.821 1.00 97.25 290 TYR A C 1
ATOM 2143 O O . TYR A 1 290 ? -23.749 10.075 9.216 1.00 97.25 290 TYR A O 1
ATOM 2151 N N . GLY A 1 291 ? -23.928 11.220 11.132 1.00 96.81 291 GLY A N 1
ATOM 2152 C CA . GLY A 1 291 ? -24.345 10.063 11.934 1.00 96.81 291 GLY A CA 1
ATOM 2153 C C . GLY A 1 291 ? -23.321 8.918 11.954 1.00 96.81 291 GLY A C 1
ATOM 2154 O O . GLY A 1 291 ? -23.691 7.743 11.938 1.00 96.81 291 GLY A O 1
ATOM 2155 N N . LEU A 1 292 ? -22.021 9.234 11.951 1.00 96.00 292 LEU A N 1
ATOM 2156 C CA . LEU A 1 292 ? -20.960 8.230 11.856 1.00 96.00 292 LEU A CA 1
ATOM 2157 C C . LEU A 1 292 ? -20.773 7.482 13.181 1.00 96.00 292 LEU A C 1
ATOM 2159 O O . LEU A 1 292 ? -20.383 8.055 14.200 1.00 96.00 292 LEU A O 1
ATOM 2163 N N . ASN A 1 293 ? -20.942 6.158 13.132 1.00 95.25 293 ASN A N 1
ATOM 2164 C CA . ASN A 1 293 ? -20.620 5.269 14.255 1.00 95.25 293 ASN A CA 1
ATOM 2165 C C . ASN A 1 293 ? -19.107 5.084 14.449 1.00 95.25 293 ASN A C 1
ATOM 2167 O O . ASN A 1 293 ? -18.650 4.807 15.556 1.00 95.25 293 ASN A O 1
ATOM 2171 N N . LYS A 1 294 ? -18.324 5.215 13.371 1.00 96.56 294 LYS A N 1
ATOM 2172 C CA . LYS A 1 294 ? -16.869 5.040 13.401 1.00 96.56 294 LYS A CA 1
ATOM 2173 C C . LYS A 1 294 ? -16.212 6.171 14.195 1.00 96.56 294 LYS A C 1
ATOM 2175 O O . LYS A 1 294 ? -16.685 7.310 14.170 1.00 96.56 294 LYS A O 1
ATOM 2180 N N . ARG A 1 295 ? -15.106 5.880 14.885 1.00 96.69 295 ARG A N 1
ATOM 2181 C CA . ARG A 1 295 ? -14.240 6.927 15.447 1.00 96.69 295 ARG A CA 1
ATOM 2182 C C . ARG A 1 295 ? -13.778 7.845 14.309 1.00 96.69 295 ARG A C 1
ATOM 2184 O O . ARG A 1 295 ? -13.410 7.350 13.250 1.00 96.69 295 ARG A O 1
ATOM 2191 N N . VAL A 1 296 ? -13.814 9.158 14.512 1.00 97.56 296 VAL A N 1
ATOM 2192 C CA . VAL A 1 296 ? -13.349 10.147 13.529 1.00 97.56 296 VAL A CA 1
ATOM 2193 C C . VAL A 1 296 ? -12.160 10.867 14.135 1.00 97.56 296 VAL A C 1
ATOM 2195 O O . VAL A 1 296 ? -12.265 11.355 15.256 1.00 97.56 296 VAL A O 1
ATOM 2198 N N . GLU A 1 297 ? -11.045 10.897 13.416 1.00 97.19 297 GLU A N 1
ATOM 2199 C CA . GLU A 1 297 ? -9.816 11.554 13.858 1.00 97.19 297 GLU A CA 1
ATOM 2200 C C . GLU A 1 297 ? -9.300 12.483 12.771 1.00 97.19 297 GLU A C 1
ATOM 2202 O O . GLU A 1 297 ? -9.397 12.182 11.578 1.00 97.19 297 GLU A O 1
ATOM 2207 N N . ALA A 1 298 ? -8.734 13.609 13.192 1.00 94.94 298 ALA A N 1
ATOM 2208 C CA . ALA A 1 298 ? -8.033 14.487 12.278 1.00 94.94 298 ALA A CA 1
ATOM 2209 C C . ALA A 1 298 ? -6.694 13.849 11.885 1.00 94.94 298 ALA A C 1
ATOM 2211 O O . ALA A 1 298 ? -5.979 13.322 12.742 1.00 94.94 298 ALA A O 1
ATOM 2212 N N . ILE A 1 299 ? -6.334 13.941 10.607 1.00 92.81 299 ILE A N 1
ATOM 2213 C CA . ILE A 1 299 ? -4.947 13.730 10.190 1.00 92.81 299 ILE A CA 1
ATOM 2214 C C . ILE A 1 299 ? -4.068 14.799 10.851 1.00 92.81 299 ILE A C 1
ATOM 2216 O O . ILE A 1 299 ? -4.460 15.966 10.954 1.00 92.81 299 ILE A O 1
ATOM 2220 N N . GLY A 1 300 ? -2.902 14.393 11.345 1.00 81.31 300 GLY A N 1
ATOM 2221 C CA . GLY A 1 300 ? -1.914 15.289 11.934 1.00 81.31 300 GLY A CA 1
ATOM 2222 C C . GLY A 1 300 ? -0.733 15.438 10.992 1.00 81.31 300 GLY A C 1
ATOM 2223 O O . GLY A 1 300 ? -0.001 14.474 10.798 1.00 81.31 300 GLY A O 1
ATOM 2224 N N . ASN A 1 301 ? -0.528 16.626 10.432 1.00 64.31 301 ASN A N 1
ATOM 2225 C CA . ASN A 1 301 ? 0.652 16.890 9.615 1.00 64.31 301 ASN A CA 1
ATOM 2226 C C . ASN A 1 301 ? 1.770 17.468 10.482 1.00 64.31 301 ASN A C 1
ATOM 2228 O O . ASN A 1 301 ? 1.536 18.398 11.255 1.00 64.31 301 ASN A O 1
ATOM 2232 N N . ASP A 1 302 ? 2.987 16.965 10.291 1.00 57.09 302 ASP A N 1
ATOM 2233 C CA . ASP A 1 302 ? 4.163 17.815 10.419 1.00 57.09 302 ASP A CA 1
ATOM 2234 C C . ASP A 1 302 ? 4.271 18.592 9.093 1.00 57.09 302 ASP A C 1
ATOM 2236 O O . ASP A 1 302 ? 4.504 17.965 8.056 1.00 57.09 302 ASP A O 1
ATOM 2240 N N . PRO A 1 303 ? 4.056 19.920 9.065 1.00 51.88 303 PRO A N 1
ATOM 2241 C CA . PRO A 1 303 ? 4.202 20.717 7.846 1.00 51.88 303 PRO A CA 1
ATOM 2242 C C . PRO A 1 303 ? 5.630 20.685 7.269 1.00 51.88 303 PRO A C 1
ATOM 2244 O O . PRO A 1 303 ? 5.851 21.198 6.176 1.00 51.88 303 PRO A O 1
ATOM 2247 N N . PHE A 1 304 ? 6.586 20.069 7.975 1.00 50.50 304 PHE A N 1
ATOM 2248 C CA . PHE A 1 304 ? 7.966 19.859 7.545 1.00 50.50 304 PHE A CA 1
ATOM 2249 C C . PHE A 1 304 ? 8.289 18.401 7.180 1.00 50.50 304 PHE A C 1
ATOM 2251 O O . PHE A 1 304 ? 9.465 18.068 7.000 1.00 50.50 304 PHE A O 1
ATOM 2258 N N . ALA A 1 305 ? 7.279 17.527 7.055 1.00 57.72 305 ALA A N 1
ATOM 2259 C CA . ALA A 1 305 ? 7.483 16.152 6.613 1.00 57.72 305 ALA A CA 1
ATOM 2260 C C . ALA A 1 305 ? 8.209 16.133 5.255 1.00 57.72 305 ALA A C 1
ATOM 2262 O O . ALA A 1 305 ? 7.706 16.608 4.241 1.00 57.72 305 ALA A O 1
ATOM 2263 N N . SER A 1 306 ? 9.423 15.596 5.257 1.00 61.62 306 SER A N 1
ATOM 2264 C CA . SER A 1 306 ? 10.314 15.490 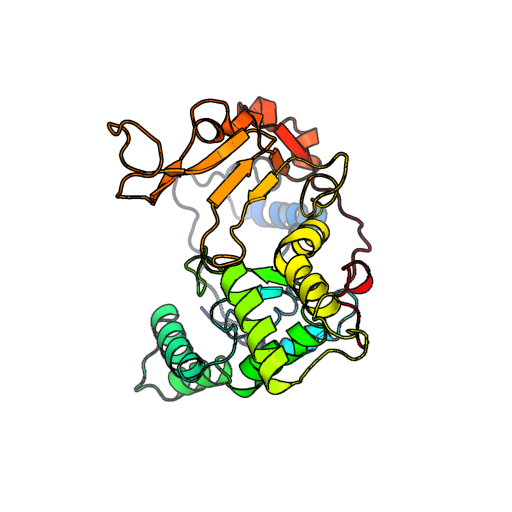4.099 1.00 61.62 306 SER A CA 1
ATOM 2265 C C . SER A 1 306 ? 10.778 14.043 3.949 1.00 61.62 306 SER A C 1
ATOM 2267 O O . SER A 1 306 ? 10.509 13.220 4.830 1.00 61.62 306 SER A O 1
ATOM 2269 N N . CYS A 1 307 ? 11.501 13.704 2.877 1.00 56.72 307 CYS A N 1
ATOM 2270 C CA . CYS A 1 307 ? 12.033 12.346 2.703 1.00 56.72 307 CYS A CA 1
ATOM 2271 C C . CYS A 1 307 ? 12.883 11.892 3.909 1.00 56.72 307 CYS A C 1
ATOM 2273 O O . CYS A 1 307 ? 12.926 10.709 4.242 1.00 56.72 307 CYS A O 1
ATOM 2275 N N . LEU A 1 308 ? 13.482 12.847 4.634 1.00 60.66 308 LEU A N 1
ATOM 2276 C CA . LEU A 1 308 ? 14.261 12.615 5.850 1.00 60.66 308 LEU A CA 1
ATOM 2277 C C . LEU A 1 308 ? 13.421 12.125 7.036 1.00 60.66 308 LEU A C 1
ATOM 2279 O O . LEU A 1 308 ? 13.964 11.493 7.939 1.00 60.66 308 LEU A O 1
ATOM 2283 N N . CYS A 1 309 ? 12.115 12.379 7.042 1.00 65.75 309 CYS A N 1
ATOM 2284 C CA . CYS A 1 309 ? 11.205 11.936 8.095 1.00 65.75 309 CYS A CA 1
ATOM 2285 C C . CYS A 1 309 ? 10.791 10.463 7.938 1.00 65.75 309 CYS A C 1
ATOM 2287 O O . CYS A 1 309 ? 10.140 9.924 8.833 1.00 65.75 309 CYS A O 1
ATOM 2289 N N . LEU A 1 310 ? 11.139 9.809 6.821 1.00 74.19 310 LEU A N 1
ATOM 2290 C CA . LEU A 1 310 ? 10.752 8.429 6.533 1.00 74.19 310 LEU A CA 1
ATOM 2291 C C . LEU A 1 310 ? 11.826 7.431 7.016 1.00 74.19 310 LEU A C 1
ATOM 2293 O O . LEU A 1 310 ? 12.983 7.498 6.588 1.00 74.19 310 LEU A O 1
ATOM 2297 N N . PRO A 1 311 ? 11.478 6.493 7.919 1.00 74.19 311 PRO A N 1
ATOM 2298 C CA . PRO A 1 311 ? 12.423 5.512 8.435 1.00 74.19 311 PRO A CA 1
ATOM 2299 C C . PRO A 1 311 ? 13.031 4.612 7.349 1.00 74.19 311 PRO A C 1
ATOM 2301 O O . PRO A 1 311 ? 12.320 3.995 6.554 1.00 74.19 311 PRO A O 1
ATOM 2304 N N . ILE A 1 312 ? 14.359 4.428 7.410 1.00 67.25 312 ILE A N 1
ATOM 2305 C CA . ILE A 1 312 ? 15.115 3.344 6.737 1.00 67.25 312 ILE A CA 1
ATOM 2306 C C . ILE A 1 312 ? 15.118 3.436 5.186 1.00 67.25 312 ILE A C 1
ATOM 2308 O O . ILE A 1 312 ? 15.785 2.655 4.501 1.00 67.25 312 ILE A O 1
ATOM 2312 N N . THR A 1 313 ? 14.476 4.462 4.623 1.00 60.97 313 THR A N 1
ATOM 2313 C CA . THR A 1 313 ? 14.552 4.896 3.214 1.00 60.97 313 THR A CA 1
ATOM 2314 C C . THR A 1 313 ? 15.649 5.939 2.968 1.00 60.97 313 THR A C 1
ATOM 2316 O O . THR A 1 313 ? 15.842 6.418 1.861 1.00 60.97 313 THR A O 1
ATOM 2319 N N . GLN A 1 314 ? 16.440 6.254 3.989 1.00 62.00 314 GLN A N 1
ATOM 2320 C CA . GLN A 1 314 ? 17.583 7.149 3.878 1.00 62.00 314 GLN A CA 1
ATOM 2321 C C . GLN A 1 314 ? 18.784 6.395 3.312 1.00 62.00 314 GLN A C 1
ATOM 2323 O O . GLN A 1 314 ? 19.475 5.672 4.032 1.00 62.00 314 GLN A O 1
ATOM 2328 N N . THR A 1 315 ? 19.054 6.525 2.021 1.00 45.03 315 THR A N 1
ATOM 2329 C CA . THR A 1 315 ? 20.420 6.351 1.524 1.00 45.03 315 THR A CA 1
ATOM 2330 C C . THR A 1 315 ? 20.570 7.162 0.241 1.00 45.03 315 THR A C 1
ATOM 2332 O O . THR A 1 315 ? 19.931 6.850 -0.757 1.00 45.03 315 THR A O 1
ATOM 2335 N N . TYR A 1 316 ? 21.425 8.189 0.308 1.00 40.56 316 TYR A N 1
ATOM 2336 C CA . TYR A 1 316 ? 21.853 9.083 -0.778 1.00 40.56 316 TYR A CA 1
ATOM 2337 C C . TYR A 1 316 ? 20.869 10.202 -1.174 1.00 40.56 316 TYR A C 1
ATOM 2339 O O . TYR A 1 316 ? 20.098 10.074 -2.120 1.00 40.56 316 TYR A O 1
ATOM 2347 N N . VAL A 1 317 ? 20.976 11.333 -0.464 1.00 34.88 317 VAL A N 1
ATOM 2348 C CA . VAL A 1 317 ? 20.993 12.668 -1.093 1.00 34.88 317 VAL A CA 1
ATOM 2349 C C . VAL A 1 317 ? 22.407 13.203 -0.922 1.00 34.88 317 VAL A C 1
ATOM 2351 O O . VAL A 1 317 ? 22.931 13.034 0.204 1.00 34.88 317 VAL A O 1
#

Foldseek 3Di:
DDADVPGDDDDDDDQDPDQQADDDPVPLGGGHDDPVCPVVSVVSCVVVVNDDDPPQAAQQALLHGPFDPRNCCLVPFADQHEEAQLLQQPDPCSLVVSLVVVCVLVVHDPVDVVSSVVSDRRRDSVSSNVVLVLLQLLSHQAYAACPPSNGPHQQRLVSLVSSLVVCCVVVNADPPDDPDNVLSVVSSLQRHFQSVCQVFLNNQATRDDDPNHFPFDFADDPVQPSNDTQFTAFSRHTQWGFFADPPDPDGPHPPTDIDGDPCNDDLNVQDRDEDEDAPVCVVVVVCVVVVRSHHYDYRHHPPRDTSVVRPSSDDDD

pLDDT: mean 84.63, std 18.09, range [30.7, 98.88]

Radius of gyration: 23.42 Å; chains: 1; bounding box: 58×68×59 Å

Organism: NCBI:txid194707

Sequence (317 aa):
MTVDPGDTKSVKLVSIGGNGVIKGGNGIAEGPVDEINTQALMEVVQKKGFGHCEEENASEGAGGGHAPDIIKICGVKNALPSSTNPTRPCTSNTVDEHLDMLMVCHHLHKDIPEDVAFAKSRIRAETISAEDILHDMGAISINSSDSQAMGRIGEVISRTWQTAHKMKVQRGTLEADVGNDNLRIKRYVTKYTINPAIANGLSKFVGSVEVGKLADLVIWKPSFFGAKPEMVIKGGDIAWANMGDANASILTPEPVRMRPMFGALGKAGSANSIAFVSKAAVDNGIKALYGLNKRVEAIGNDPFASCLCLPITQTYV